Protein AF-A0A354HI61-F1 (afdb_monomer_lite)

Foldseek 3Di:
DDDDPDDPLPCLLVLLLVLLCVVQVLQAPADSVLLSLQLQLLAPNHPDQVLQKFFPVLVLCCLQLVQLLLVCLLPPPVSLVLLLVLLVVLVVCPPDDPVVNVVVLVVLPPDDDDDGPGIDGRHSSGDDPVVSVVSSVSNVNNNVLCVVVVVVVVVSSVVRDPVSSHSSNVSSSNVSSSSSSCRSRVNSVVVSVVSSVVSCVVVVRD

pLDDT: mean 86.1, std 10.8, range [47.31, 96.94]

Sequence (206 aa):
MEFDEAIPDAYAEDFIVALIGEYFGNIAAIDDKTLRENVVLGCENGFSEEDRSVRTELADYLFEEFSVIYLGLLVNDDFRSSFKKAVDLEIDLADKSKSYVRDVRQQLKDGPVMPSKGNVVIDLSRFDLAAAKDVSMRLRSSMDKIAPFSEEFNAIVQEVTDSDAAAVGFCISNFMYLIRAFDKNPTFENYVRSVVTAVGSNLGIA

Secondary structure (DSSP, 8-state):
----S---TT-HHHHHHHHHHHHHTTTS---HHHHHHHHHHTSTTSS-HHHHEEEHHHHHHHHHTHHHHHHHHHH-HHHHHHHHHHHHHHHHHHTS-HHHHHHHHHHT--SPPPP-S-EEE--TTS--HHHHHHHHHHHHHHHTTTGGGHHHHHHHHHH--HHHHHHHHHHHHTHHHHHHHHHH-HHHHHHHHHHHHHHHHHHT--

Structure (mmCIF, N/CA/C/O backbone):
data_AF-A0A354HI61-F1
#
_entry.id   AF-A0A354HI61-F1
#
loop_
_atom_site.group_PDB
_atom_site.id
_atom_site.type_symbol
_atom_site.label_atom_id
_atom_site.label_alt_id
_atom_site.label_comp_id
_atom_site.label_asym_id
_atom_site.label_entity_id
_atom_site.label_seq_id
_atom_site.pdbx_PDB_ins_code
_atom_site.Cartn_x
_atom_site.Cartn_y
_atom_site.Cartn_z
_atom_site.occupancy
_atom_site.B_iso_or_equiv
_atom_site.auth_seq_id
_atom_site.auth_comp_id
_atom_site.auth_asym_id
_atom_site.auth_atom_id
_atom_site.pdbx_PDB_model_num
ATOM 1 N N . MET A 1 1 ? 9.758 -10.938 15.516 1.00 50.91 1 MET A N 1
ATOM 2 C CA . MET A 1 1 ? 10.573 -11.839 14.673 1.00 50.91 1 MET A CA 1
ATOM 3 C C . MET A 1 1 ? 12.042 -11.850 15.123 1.00 50.91 1 MET A C 1
ATOM 5 O O . MET A 1 1 ? 12.676 -10.801 15.102 1.00 50.91 1 MET A O 1
ATOM 9 N N . GLU A 1 2 ? 12.577 -12.987 15.587 1.00 50.28 2 GLU A N 1
ATOM 10 C CA . GLU A 1 2 ? 14.037 -13.194 15.670 1.00 50.28 2 GLU A CA 1
ATOM 11 C C . GLU A 1 2 ? 14.512 -13.693 14.303 1.00 50.28 2 GLU A C 1
ATOM 13 O O . GLU A 1 2 ? 13.932 -14.626 13.753 1.00 50.28 2 GLU A O 1
ATOM 18 N N . PHE A 1 3 ? 15.515 -13.033 13.726 1.00 50.25 3 PHE A N 1
ATOM 19 C CA . PHE A 1 3 ? 16.054 -13.417 12.426 1.00 50.25 3 PHE A CA 1
ATOM 20 C C . PHE A 1 3 ? 17.171 -14.437 12.624 1.00 50.25 3 PHE A C 1
ATOM 22 O O . PHE A 1 3 ? 18.232 -14.075 13.136 1.00 50.25 3 PHE A O 1
ATOM 29 N N . ASP A 1 4 ? 16.939 -15.681 12.215 1.00 52.81 4 ASP A N 1
ATOM 30 C CA . ASP A 1 4 ? 17.983 -16.704 12.188 1.00 52.81 4 ASP A CA 1
ATOM 31 C C . ASP A 1 4 ? 19.009 -16.358 11.089 1.00 52.81 4 ASP A C 1
ATOM 33 O O . ASP A 1 4 ? 18.643 -15.895 10.006 1.00 52.81 4 ASP A O 1
ATOM 37 N N . GLU A 1 5 ? 20.305 -16.520 11.367 1.00 52.25 5 GLU A N 1
ATOM 38 C CA . GLU A 1 5 ? 21.414 -15.961 10.563 1.00 52.25 5 GLU A CA 1
ATOM 39 C C . GLU A 1 5 ? 21.582 -16.590 9.162 1.00 52.25 5 GLU A C 1
ATOM 41 O O . GLU A 1 5 ? 22.461 -16.188 8.400 1.00 52.25 5 GLU A O 1
ATOM 46 N N . ALA A 1 6 ? 20.726 -17.540 8.784 1.00 47.31 6 ALA A N 1
ATOM 47 C CA . ALA A 1 6 ? 20.756 -18.217 7.495 1.00 47.31 6 ALA A CA 1
ATOM 48 C C . ALA A 1 6 ? 19.409 -18.080 6.772 1.00 47.31 6 ALA A C 1
ATOM 50 O O . ALA A 1 6 ? 18.579 -18.986 6.817 1.00 47.31 6 ALA A O 1
ATOM 51 N N . ILE A 1 7 ? 19.203 -16.965 6.066 1.00 51.94 7 ILE A N 1
ATOM 52 C CA . ILE A 1 7 ? 18.125 -16.848 5.075 1.00 51.94 7 ILE A CA 1
ATOM 53 C C . ILE A 1 7 ? 18.760 -16.998 3.686 1.00 51.94 7 ILE A C 1
ATOM 55 O O . ILE A 1 7 ? 19.489 -16.102 3.264 1.00 51.94 7 ILE A O 1
ATOM 59 N N . PRO A 1 8 ? 18.549 -18.124 2.978 1.00 49.03 8 PRO A N 1
ATOM 60 C CA . PRO A 1 8 ? 18.920 -18.244 1.571 1.00 49.03 8 PRO A CA 1
ATOM 61 C C . PRO A 1 8 ? 18.182 -17.202 0.720 1.00 49.03 8 PRO A C 1
ATOM 63 O O . PRO A 1 8 ? 17.012 -16.929 0.980 1.00 49.03 8 PRO A O 1
ATOM 66 N N . ASP A 1 9 ? 18.817 -16.718 -0.350 1.00 50.88 9 ASP A N 1
ATOM 67 C CA . ASP A 1 9 ? 18.301 -15.735 -1.329 1.00 50.88 9 ASP A CA 1
ATOM 68 C C . ASP A 1 9 ? 16.905 -16.062 -1.934 1.00 50.88 9 ASP A C 1
ATOM 70 O O . ASP A 1 9 ? 16.333 -15.266 -2.672 1.00 50.88 9 ASP A O 1
ATOM 74 N N . ALA A 1 10 ? 16.327 -17.228 -1.625 1.00 50.31 10 ALA A N 1
ATOM 75 C CA . ALA A 1 10 ? 15.050 -17.733 -2.125 1.00 50.31 10 ALA A CA 1
ATOM 76 C C . ALA A 1 10 ? 13.805 -17.370 -1.277 1.00 50.31 10 ALA A C 1
ATOM 78 O O . ALA A 1 10 ? 12.704 -17.757 -1.654 1.00 50.31 10 ALA A O 1
ATOM 79 N N . TYR A 1 11 ? 13.941 -16.655 -0.151 1.00 64.75 11 TYR A N 1
ATOM 80 C CA . TYR A 1 11 ? 12.847 -16.469 0.829 1.00 64.75 11 TYR A CA 1
ATOM 81 C C . TYR A 1 11 ? 12.190 -15.077 0.857 1.00 64.75 11 TYR A C 1
ATOM 83 O O . TYR A 1 11 ? 11.446 -14.777 1.789 1.00 64.75 11 TYR A O 1
ATOM 91 N N . ALA A 1 12 ? 12.416 -14.224 -0.145 1.00 68.62 12 ALA A N 1
ATOM 92 C CA . ALA A 1 12 ? 11.829 -12.880 -0.172 1.00 68.62 12 ALA A CA 1
ATOM 93 C C . ALA A 1 12 ? 10.292 -12.900 -0.102 1.00 68.62 12 ALA A C 1
ATOM 95 O O . ALA A 1 12 ? 9.684 -12.158 0.664 1.00 68.62 12 ALA A O 1
ATOM 96 N N . GLU A 1 13 ? 9.666 -13.791 -0.872 1.00 78.31 13 GLU A N 1
ATOM 97 C CA . GLU A 1 13 ? 8.211 -13.936 -0.915 1.00 78.31 13 GLU A CA 1
ATOM 98 C C . GLU A 1 13 ? 7.647 -14.403 0.426 1.00 78.31 13 GLU A C 1
ATOM 100 O O . GLU A 1 13 ? 6.760 -13.754 0.978 1.00 78.31 13 GLU A O 1
ATOM 105 N N . ASP A 1 14 ? 8.196 -15.480 0.989 1.00 81.00 14 ASP A N 1
ATOM 106 C CA . ASP A 1 14 ? 7.736 -16.014 2.272 1.00 81.00 14 ASP A CA 1
ATOM 107 C C . ASP A 1 14 ? 7.984 -15.036 3.425 1.00 81.00 14 ASP A C 1
ATOM 109 O O . ASP A 1 14 ? 7.150 -14.933 4.324 1.00 81.00 14 ASP A O 1
ATOM 113 N N . PHE A 1 15 ? 9.082 -14.273 3.387 1.00 81.12 15 PHE A N 1
ATOM 114 C CA . PHE A 1 15 ? 9.327 -13.215 4.361 1.00 81.12 15 PHE A CA 1
ATOM 115 C C . PHE A 1 15 ? 8.270 -12.114 4.276 1.00 81.12 15 PHE A C 1
ATOM 117 O O . PHE A 1 15 ? 7.701 -11.750 5.301 1.00 81.12 15 PHE A O 1
ATOM 124 N N . ILE A 1 16 ? 7.991 -11.585 3.080 1.00 82.44 16 ILE A N 1
ATOM 125 C CA . ILE A 1 16 ? 7.011 -10.503 2.915 1.00 82.44 16 ILE A CA 1
ATOM 126 C C . ILE A 1 16 ? 5.609 -10.980 3.306 1.00 82.44 16 ILE A C 1
ATOM 128 O O . ILE A 1 16 ? 4.897 -10.255 4.002 1.00 82.44 16 ILE A O 1
ATOM 132 N N . VAL A 1 17 ? 5.236 -12.209 2.938 1.00 84.12 17 VAL A N 1
ATOM 133 C CA . VAL A 1 17 ? 3.967 -12.825 3.358 1.00 84.12 17 VAL A CA 1
ATOM 134 C C . VAL A 1 17 ? 3.900 -12.955 4.880 1.00 84.12 17 VAL A C 1
ATOM 136 O O . VAL A 1 17 ? 2.904 -12.551 5.478 1.00 84.12 17 VAL A O 1
ATOM 139 N N . ALA A 1 18 ? 4.959 -13.454 5.526 1.00 84.25 18 ALA A N 1
ATOM 140 C CA . ALA A 1 18 ? 5.007 -13.586 6.982 1.00 84.25 18 ALA A CA 1
ATOM 141 C C . ALA A 1 18 ? 4.960 -12.226 7.694 1.00 84.25 18 ALA A C 1
ATOM 143 O O . ALA A 1 18 ? 4.231 -12.072 8.671 1.00 84.25 18 ALA A O 1
ATOM 144 N N . LEU A 1 19 ? 5.693 -11.232 7.186 1.00 85.06 19 LEU A N 1
ATOM 145 C CA . LEU A 1 19 ? 5.725 -9.872 7.718 1.00 85.06 19 LEU A CA 1
ATOM 146 C C . LEU A 1 19 ? 4.335 -9.227 7.654 1.00 85.06 19 LEU A C 1
ATOM 148 O O . LEU A 1 19 ? 3.845 -8.696 8.647 1.00 85.06 19 LEU A O 1
ATOM 152 N N . ILE A 1 20 ? 3.674 -9.307 6.498 1.00 85.75 20 ILE A N 1
ATOM 153 C CA . ILE A 1 20 ? 2.316 -8.785 6.318 1.00 85.75 20 ILE A CA 1
ATOM 154 C C . ILE A 1 20 ? 1.328 -9.550 7.209 1.00 85.75 20 ILE A C 1
ATOM 156 O O . ILE A 1 20 ? 0.504 -8.930 7.880 1.00 85.75 20 ILE A O 1
ATOM 160 N N . GLY A 1 21 ? 1.453 -10.875 7.303 1.00 84.75 21 GLY A N 1
ATOM 161 C CA . GLY A 1 21 ? 0.662 -11.688 8.226 1.00 84.75 21 GLY A CA 1
ATOM 162 C C . GLY A 1 21 ? 0.829 -11.276 9.695 1.00 84.75 21 GLY A C 1
ATOM 163 O O . GLY A 1 21 ? -0.164 -11.189 10.412 1.00 84.75 21 GLY A O 1
ATOM 164 N N . GLU A 1 22 ? 2.049 -10.956 10.139 1.00 85.50 22 GLU A N 1
ATOM 165 C CA . GLU A 1 22 ? 2.335 -10.524 11.517 1.00 85.50 22 GLU A CA 1
ATOM 166 C C . GLU A 1 22 ? 1.647 -9.194 11.858 1.00 85.50 22 GLU A C 1
ATOM 168 O O . GLU A 1 22 ? 1.034 -9.074 12.920 1.00 85.50 22 GLU A O 1
ATOM 173 N N . TYR A 1 23 ? 1.703 -8.207 10.959 1.00 83.00 23 TYR A N 1
ATOM 174 C CA . TYR A 1 23 ? 1.136 -6.880 11.226 1.00 83.00 23 TYR A CA 1
ATOM 175 C C . TYR A 1 23 ? -0.377 -6.792 11.001 1.00 83.00 23 TYR A C 1
ATOM 177 O O . TYR A 1 23 ? -1.042 -5.974 11.640 1.00 83.00 23 TYR A O 1
ATOM 185 N N . PHE A 1 24 ? -0.933 -7.620 10.115 1.00 83.81 24 PHE A N 1
ATOM 186 C CA . PHE A 1 24 ? -2.306 -7.449 9.637 1.00 83.81 24 PHE A CA 1
ATOM 187 C C . PHE A 1 24 ? -3.201 -8.677 9.801 1.00 83.81 24 PHE A C 1
ATOM 189 O O . PHE A 1 24 ? -4.420 -8.523 9.826 1.00 83.81 24 PHE A O 1
ATOM 196 N N . GLY A 1 25 ? -2.643 -9.882 9.934 1.00 79.06 25 GLY A N 1
ATOM 197 C CA . GLY A 1 25 ? -3.395 -11.141 9.828 1.00 79.06 25 GLY A CA 1
ATOM 198 C C . GLY A 1 25 ? -4.476 -11.350 10.889 1.00 79.06 25 GLY A C 1
ATOM 199 O O . GLY A 1 25 ? -5.409 -12.113 10.670 1.00 79.06 25 GLY A O 1
ATOM 200 N N . ASN A 1 26 ? -4.399 -10.641 12.017 1.00 79.50 26 ASN A N 1
ATOM 201 C CA . ASN A 1 26 ? -5.416 -10.712 13.071 1.00 79.50 26 ASN A CA 1
ATOM 202 C C . ASN A 1 26 ? -6.648 -9.828 12.805 1.00 79.50 26 ASN A C 1
ATOM 204 O O . ASN A 1 26 ? -7.599 -9.877 13.580 1.00 79.50 26 ASN A O 1
ATOM 208 N N . ILE A 1 27 ? -6.611 -8.981 11.773 1.00 84.50 27 ILE A N 1
ATOM 209 C CA . ILE A 1 27 ? -7.591 -7.902 11.560 1.00 84.50 27 ILE A CA 1
ATOM 210 C C . ILE A 1 27 ? -8.042 -7.850 10.094 1.00 84.50 27 ILE A C 1
ATOM 212 O O . ILE A 1 27 ? -9.216 -7.641 9.805 1.00 84.50 27 ILE A O 1
ATOM 216 N N . ALA A 1 28 ? -7.116 -8.038 9.155 1.00 86.94 28 ALA A N 1
ATOM 217 C CA . ALA A 1 28 ? -7.377 -8.018 7.727 1.00 86.94 28 ALA A CA 1
ATOM 218 C C . ALA A 1 28 ? -7.584 -9.441 7.194 1.00 86.94 28 ALA A C 1
ATOM 220 O O . ALA A 1 28 ? -6.782 -10.337 7.459 1.00 86.94 28 ALA A O 1
ATOM 221 N N . ALA A 1 29 ? -8.616 -9.635 6.373 1.00 89.19 29 ALA A N 1
ATOM 222 C CA . ALA A 1 29 ? -8.816 -10.885 5.647 1.00 89.19 29 ALA A CA 1
ATOM 223 C C . ALA A 1 29 ? -7.884 -10.921 4.423 1.00 89.19 29 ALA A C 1
ATOM 225 O O . ALA A 1 29 ? -8.271 -10.544 3.315 1.00 89.19 29 ALA A O 1
ATOM 226 N N . ILE A 1 30 ? -6.627 -11.301 4.652 1.00 88.25 30 ILE A N 1
ATOM 227 C CA . ILE A 1 30 ? -5.590 -11.388 3.617 1.00 88.25 30 ILE A CA 1
ATOM 228 C C . ILE A 1 30 ? -5.833 -12.619 2.742 1.00 88.25 30 ILE A C 1
ATOM 230 O O . ILE A 1 30 ? -6.044 -13.721 3.246 1.00 88.25 30 ILE A O 1
ATOM 234 N N . ASP A 1 31 ? -5.776 -12.428 1.424 1.00 88.00 31 ASP A N 1
ATOM 235 C CA . ASP A 1 31 ? -5.730 -13.533 0.471 1.00 88.00 31 ASP A CA 1
ATOM 236 C C . ASP A 1 31 ? -4.271 -13.830 0.123 1.00 88.00 31 ASP A C 1
ATOM 238 O O . ASP A 1 31 ? -3.661 -13.127 -0.687 1.00 88.00 31 ASP A O 1
ATOM 242 N N . ASP A 1 32 ? -3.721 -14.887 0.724 1.00 86.19 32 ASP A N 1
ATOM 243 C CA . ASP A 1 32 ? -2.337 -15.326 0.520 1.00 86.19 32 ASP A CA 1
ATOM 244 C C . ASP A 1 32 ? -1.984 -15.481 -0.960 1.00 86.19 32 ASP A C 1
ATOM 246 O O . ASP A 1 32 ? -0.855 -15.198 -1.363 1.00 86.19 32 ASP A O 1
ATOM 250 N N . LYS A 1 33 ? -2.943 -15.912 -1.791 1.00 90.19 33 LYS A N 1
ATOM 251 C CA . LYS A 1 33 ? -2.706 -16.067 -3.225 1.00 90.19 33 LYS A CA 1
ATOM 252 C C . LYS A 1 33 ? -2.492 -14.707 -3.890 1.00 90.19 33 LYS A C 1
ATOM 254 O O . LYS A 1 33 ? -1.467 -14.512 -4.540 1.00 90.19 33 LYS A O 1
ATOM 259 N N . THR A 1 34 ? -3.426 -13.773 -3.705 1.00 91.19 34 THR A N 1
ATOM 260 C CA . THR A 1 34 ? -3.312 -12.405 -4.241 1.00 91.19 34 THR A CA 1
ATOM 261 C C . THR A 1 34 ? -2.068 -11.697 -3.707 1.00 91.19 34 THR A C 1
ATOM 263 O O . THR A 1 34 ? -1.388 -10.988 -4.455 1.00 91.19 34 THR A O 1
ATOM 266 N N . LEU A 1 35 ? -1.738 -11.913 -2.430 1.00 89.94 35 LEU A N 1
ATOM 267 C CA . LEU A 1 35 ? -0.558 -11.328 -1.814 1.00 89.94 35 LEU A CA 1
ATOM 268 C C . LEU A 1 35 ? 0.729 -11.829 -2.476 1.00 89.94 35 LEU A C 1
ATOM 270 O O . LEU A 1 35 ? 1.565 -11.017 -2.867 1.00 89.94 35 LEU A O 1
ATOM 274 N N . ARG A 1 36 ? 0.871 -13.146 -2.663 1.00 90.69 36 ARG A N 1
ATOM 275 C CA . ARG A 1 36 ? 2.026 -13.743 -3.355 1.00 90.69 36 ARG A CA 1
ATOM 276 C C . ARG A 1 36 ? 2.140 -13.258 -4.796 1.00 90.69 36 ARG A C 1
ATOM 278 O O . ARG A 1 36 ? 3.222 -12.864 -5.225 1.00 90.69 36 ARG A O 1
ATOM 285 N N . GLU A 1 37 ? 1.021 -13.193 -5.519 1.00 91.44 37 GLU A N 1
ATOM 286 C CA . GLU A 1 37 ? 0.982 -12.613 -6.867 1.00 91.44 37 GLU A CA 1
ATOM 287 C C . GLU A 1 37 ? 1.465 -11.150 -6.867 1.00 91.44 37 GLU A C 1
ATOM 289 O O . GLU A 1 37 ? 2.213 -10.759 -7.761 1.00 91.44 37 GLU A O 1
ATOM 294 N N . ASN A 1 38 ? 1.136 -10.360 -5.838 1.00 92.62 38 ASN A N 1
ATOM 295 C CA . ASN A 1 38 ? 1.630 -8.988 -5.692 1.00 92.62 38 ASN A CA 1
ATOM 296 C C . ASN A 1 38 ? 3.111 -8.895 -5.310 1.00 92.62 38 ASN A C 1
ATOM 298 O O . ASN A 1 38 ? 3.782 -7.986 -5.792 1.00 92.62 38 ASN A O 1
ATOM 302 N N . VAL A 1 39 ? 3.652 -9.816 -4.505 1.00 90.62 39 VAL A N 1
ATOM 303 C CA . VAL A 1 39 ? 5.106 -9.867 -4.253 1.00 90.62 39 VAL A CA 1
ATOM 304 C C . VAL A 1 39 ? 5.853 -10.026 -5.576 1.00 90.62 39 VAL A C 1
ATOM 306 O O . VAL A 1 39 ? 6.800 -9.283 -5.831 1.00 90.62 39 VAL A O 1
ATOM 309 N N . VAL A 1 40 ? 5.387 -10.918 -6.457 1.00 91.06 40 VAL A N 1
ATOM 310 C CA . VAL A 1 40 ? 6.004 -11.126 -7.777 1.00 91.06 40 VAL A CA 1
ATOM 311 C C . VAL A 1 40 ? 6.027 -9.835 -8.601 1.00 91.06 40 VAL A C 1
ATOM 313 O O . VAL A 1 40 ? 7.003 -9.593 -9.307 1.00 91.06 40 VAL A O 1
ATOM 316 N N . LEU A 1 41 ? 5.026 -8.955 -8.471 1.00 92.81 41 LEU A N 1
ATOM 317 C CA . LEU A 1 41 ? 5.024 -7.649 -9.149 1.00 92.81 41 LEU A CA 1
ATOM 318 C C . LEU A 1 41 ? 6.190 -6.745 -8.710 1.00 92.81 41 LEU A C 1
ATOM 320 O O . LEU A 1 41 ? 6.623 -5.904 -9.494 1.00 92.81 41 LEU A O 1
ATOM 324 N N . GLY A 1 42 ? 6.719 -6.920 -7.497 1.00 90.19 42 GLY A N 1
ATOM 325 C CA . GLY A 1 42 ? 7.896 -6.209 -6.985 1.00 90.19 42 GLY A CA 1
ATOM 326 C C . GLY A 1 42 ? 9.245 -6.817 -7.387 1.00 90.19 42 GLY A C 1
ATOM 327 O O . GLY A 1 42 ? 10.284 -6.234 -7.077 1.00 90.19 42 GLY A O 1
ATOM 328 N N . CYS A 1 43 ? 9.261 -7.961 -8.071 1.00 90.00 43 CYS A N 1
ATOM 329 C CA . CYS A 1 43 ? 10.480 -8.629 -8.534 1.00 90.00 43 CYS A CA 1
ATOM 330 C C . CYS A 1 43 ? 10.910 -8.151 -9.934 1.00 90.00 43 CYS A C 1
ATOM 332 O O . CYS A 1 43 ? 10.138 -7.530 -10.666 1.00 90.00 43 CYS A O 1
ATOM 334 N N . GLU A 1 44 ? 12.138 -8.485 -10.348 1.00 86.00 44 GLU A N 1
ATOM 335 C CA . GLU A 1 44 ? 12.681 -8.172 -11.684 1.00 86.00 44 GLU A CA 1
ATOM 336 C C . GLU A 1 44 ? 11.799 -8.664 -12.852 1.00 86.00 44 GLU A C 1
ATOM 338 O O . GLU A 1 44 ? 11.794 -8.050 -13.919 1.00 86.00 44 GLU A O 1
ATOM 343 N N . ASN A 1 45 ? 11.040 -9.746 -12.657 1.00 85.56 45 ASN A N 1
ATOM 344 C CA . ASN A 1 45 ? 10.123 -10.334 -13.641 1.00 85.56 45 ASN A CA 1
ATOM 345 C C . ASN A 1 45 ? 8.658 -9.872 -13.502 1.00 85.56 45 ASN A C 1
ATOM 347 O O . ASN A 1 45 ? 7.806 -10.359 -14.247 1.00 85.56 45 ASN A O 1
ATOM 351 N N . GLY A 1 46 ? 8.367 -8.981 -12.553 1.00 90.31 46 GLY A N 1
ATOM 352 C CA . GLY A 1 46 ? 7.045 -8.422 -12.303 1.00 90.31 46 GLY A CA 1
ATOM 353 C C . GLY A 1 46 ? 6.790 -7.144 -13.095 1.00 90.31 46 GLY A C 1
ATOM 354 O O . GLY A 1 46 ? 6.835 -7.118 -14.326 1.00 90.31 46 GLY A O 1
ATOM 355 N N . PHE A 1 47 ? 6.508 -6.059 -12.378 1.00 92.69 47 PHE A N 1
ATOM 356 C CA . PHE A 1 47 ? 6.391 -4.737 -12.975 1.00 92.69 47 PHE A CA 1
ATOM 357 C C . PHE A 1 47 ? 7.708 -4.251 -13.584 1.00 92.69 47 PHE A C 1
ATOM 359 O O . PHE A 1 47 ? 8.813 -4.622 -13.175 1.00 92.69 47 PHE A O 1
ATOM 366 N N . SER A 1 48 ? 7.569 -3.342 -14.552 1.00 91.38 48 SER A N 1
ATOM 367 C CA . SER A 1 48 ? 8.705 -2.632 -15.129 1.00 91.38 48 SER A CA 1
ATOM 368 C C . SER A 1 48 ? 9.484 -1.878 -14.044 1.00 91.38 48 SER A C 1
ATOM 370 O O . SER A 1 48 ? 8.919 -1.478 -13.028 1.00 91.38 48 SER A O 1
ATOM 372 N N . GLU A 1 49 ? 10.780 -1.638 -14.253 1.00 91.56 49 GLU A N 1
ATOM 373 C CA . GLU A 1 49 ? 11.582 -0.851 -13.305 1.00 91.56 49 GLU A CA 1
ATOM 374 C C . GLU A 1 49 ? 10.987 0.549 -13.067 1.00 91.56 49 GLU A C 1
ATOM 376 O O . GLU A 1 49 ? 11.016 1.042 -11.945 1.00 91.56 49 GLU A O 1
ATOM 381 N N . GLU A 1 50 ? 10.371 1.161 -14.086 1.00 89.06 50 GLU A N 1
ATOM 382 C CA . GLU A 1 50 ? 9.669 2.450 -13.973 1.00 89.06 50 GLU A CA 1
ATOM 383 C C . GLU A 1 50 ? 8.466 2.384 -13.013 1.00 89.06 50 GLU A C 1
ATOM 385 O O . GLU A 1 50 ? 8.219 3.324 -12.253 1.00 89.06 50 GLU A O 1
ATOM 390 N N . ASP A 1 51 ? 7.737 1.268 -13.029 1.00 89.81 51 ASP A N 1
ATOM 391 C CA . ASP A 1 51 ? 6.567 1.030 -12.177 1.00 89.81 51 ASP A CA 1
ATOM 392 C C . ASP A 1 51 ? 6.941 0.519 -10.777 1.00 89.81 51 ASP A C 1
ATOM 394 O O . ASP A 1 51 ? 6.151 0.661 -9.846 1.00 89.81 51 ASP A O 1
ATOM 398 N N . ARG A 1 52 ? 8.149 -0.037 -10.616 1.00 92.25 52 ARG A N 1
ATOM 399 C CA . ARG A 1 52 ? 8.752 -0.385 -9.315 1.00 92.25 52 ARG A CA 1
ATOM 400 C C . ARG A 1 52 ? 9.558 0.762 -8.701 1.00 92.25 52 ARG A C 1
ATOM 402 O O . ARG A 1 52 ? 9.962 0.672 -7.544 1.00 92.25 52 ARG A O 1
ATOM 409 N N . SER A 1 53 ? 9.806 1.825 -9.464 1.00 92.88 53 SER A N 1
ATOM 410 C CA . SER A 1 53 ? 10.496 3.027 -9.003 1.00 92.88 53 SER A CA 1
ATOM 411 C C . SER A 1 53 ? 9.528 3.957 -8.289 1.00 92.88 53 SER A C 1
ATOM 413 O O . SER A 1 53 ? 8.542 4.410 -8.875 1.00 92.88 53 SER A O 1
ATOM 415 N N . VAL A 1 54 ? 9.856 4.296 -7.047 1.00 92.62 54 VAL A N 1
ATOM 416 C CA . VAL A 1 54 ? 9.087 5.222 -6.213 1.00 92.62 54 VAL A CA 1
ATOM 417 C C . VAL A 1 54 ? 9.984 6.325 -5.685 1.00 92.62 54 VAL A C 1
ATOM 419 O O . VAL A 1 54 ? 11.175 6.113 -5.450 1.00 92.62 54 VAL A O 1
ATOM 422 N N . ARG A 1 55 ? 9.421 7.513 -5.469 1.00 92.88 55 ARG A N 1
ATOM 423 C CA . ARG A 1 55 ? 10.157 8.618 -4.838 1.00 92.88 55 ARG A CA 1
ATOM 424 C C . ARG A 1 55 ? 10.619 8.206 -3.440 1.00 92.88 55 ARG A C 1
ATOM 426 O O . ARG A 1 55 ? 9.825 7.657 -2.675 1.00 92.88 55 ARG A O 1
ATOM 433 N N . THR A 1 56 ? 11.869 8.506 -3.088 1.00 91.81 56 THR A N 1
ATOM 434 C CA . THR A 1 56 ? 12.423 8.188 -1.758 1.00 91.81 56 THR A CA 1
ATOM 435 C C . THR A 1 56 ? 11.544 8.745 -0.636 1.00 91.81 56 THR A C 1
ATOM 437 O O . THR A 1 56 ? 11.215 8.032 0.302 1.00 91.81 56 THR A O 1
ATOM 440 N N . GLU A 1 57 ? 11.061 9.979 -0.783 1.00 92.12 57 GLU A N 1
ATOM 441 C CA . GLU A 1 57 ? 10.186 10.646 0.186 1.00 92.12 57 GLU A CA 1
ATOM 442 C C . GLU A 1 57 ? 8.830 9.958 0.350 1.00 92.12 57 GLU A C 1
ATOM 444 O O . GLU A 1 57 ? 8.225 10.023 1.420 1.00 92.12 57 GLU A O 1
ATOM 449 N N . LEU A 1 58 ? 8.325 9.325 -0.713 1.00 92.19 58 LEU A N 1
ATOM 450 C CA . LEU A 1 58 ? 7.099 8.547 -0.623 1.00 92.19 58 LEU A CA 1
ATOM 451 C C . LEU A 1 58 ? 7.357 7.247 0.139 1.00 92.19 58 LEU A C 1
ATOM 453 O O . LEU A 1 58 ? 6.581 6.921 1.030 1.00 92.19 58 LEU A O 1
ATOM 457 N N . ALA A 1 59 ? 8.441 6.533 -0.178 1.00 92.12 59 ALA A N 1
ATOM 458 C CA . ALA A 1 59 ? 8.817 5.333 0.564 1.00 92.12 59 ALA A CA 1
ATOM 459 C C . ALA A 1 59 ? 9.001 5.650 2.057 1.00 92.12 59 ALA A C 1
ATOM 461 O O . ALA A 1 59 ? 8.453 4.948 2.905 1.00 92.12 59 ALA A O 1
ATOM 462 N N . ASP A 1 60 ? 9.688 6.752 2.369 1.00 92.38 60 ASP A N 1
ATOM 463 C CA . ASP A 1 60 ? 9.894 7.194 3.745 1.00 92.38 60 ASP A CA 1
ATOM 464 C C . ASP A 1 60 ? 8.588 7.507 4.459 1.00 92.38 60 ASP A C 1
ATOM 466 O O . ASP A 1 60 ? 8.333 6.961 5.531 1.00 92.38 60 ASP A O 1
ATOM 470 N N . TYR A 1 61 ? 7.719 8.281 3.815 1.00 92.88 61 TYR A N 1
ATOM 471 C CA . TYR A 1 61 ? 6.396 8.589 4.341 1.00 92.88 61 TYR A CA 1
ATOM 472 C C . TYR A 1 61 ? 5.548 7.337 4.603 1.00 92.88 61 TYR A C 1
ATOM 474 O O . TYR A 1 61 ? 4.925 7.235 5.656 1.00 92.88 61 TYR A O 1
ATOM 482 N N . LEU A 1 62 ? 5.518 6.379 3.668 1.00 93.56 62 LEU A N 1
ATOM 483 C CA . LEU A 1 62 ? 4.723 5.158 3.821 1.00 93.56 62 LEU A CA 1
ATOM 484 C C . LEU A 1 62 ? 5.211 4.305 4.992 1.00 93.56 62 LEU A C 1
ATOM 486 O O . LEU A 1 62 ? 4.384 3.736 5.699 1.00 93.56 62 LEU A O 1
ATOM 490 N N . PHE A 1 63 ? 6.525 4.240 5.223 1.00 92.50 63 PHE A N 1
ATOM 491 C CA . PHE A 1 63 ? 7.068 3.567 6.400 1.00 92.50 63 PHE A CA 1
ATOM 492 C C . PHE A 1 63 ? 6.787 4.338 7.687 1.00 92.50 63 PHE A C 1
ATOM 494 O O . PHE A 1 63 ? 6.370 3.733 8.666 1.00 92.50 63 PHE A O 1
ATOM 501 N N . GLU A 1 64 ? 7.006 5.653 7.705 1.00 92.69 64 GLU A N 1
ATOM 502 C CA . GLU A 1 64 ? 6.827 6.484 8.900 1.00 92.69 64 GLU A CA 1
ATOM 503 C C . GLU A 1 64 ? 5.366 6.524 9.360 1.00 92.69 64 GLU A C 1
ATOM 505 O O . GLU A 1 64 ? 5.091 6.407 10.558 1.00 92.69 64 GLU A O 1
ATOM 510 N N . GLU A 1 65 ? 4.425 6.651 8.427 1.00 92.88 65 GLU A N 1
ATOM 511 C CA . GLU A 1 65 ? 2.993 6.817 8.703 1.00 92.88 65 GLU A CA 1
ATOM 512 C C . GLU A 1 65 ? 2.180 5.530 8.571 1.00 92.88 65 GLU A C 1
ATOM 514 O O . GLU A 1 65 ? 0.952 5.563 8.660 1.00 92.88 65 GLU A O 1
ATOM 519 N N . PHE A 1 66 ? 2.847 4.389 8.395 1.00 91.69 66 PHE A N 1
ATOM 520 C CA . PHE A 1 66 ? 2.219 3.079 8.251 1.00 91.69 66 PHE A CA 1
ATOM 521 C C . PHE A 1 66 ? 1.115 2.819 9.289 1.00 91.69 66 PHE A C 1
ATOM 523 O O . PHE A 1 66 ? -0.006 2.466 8.923 1.00 91.69 66 PHE A O 1
ATOM 530 N N . SER A 1 67 ? 1.401 3.033 10.576 1.00 89.56 67 SER A N 1
ATOM 531 C CA . SER A 1 67 ? 0.458 2.764 11.670 1.00 89.56 67 SER A CA 1
ATOM 532 C C . SER A 1 67 ? -0.771 3.674 11.645 1.00 89.56 67 SER A C 1
ATOM 534 O O . SER A 1 67 ? -1.887 3.218 11.891 1.00 89.56 67 SER A O 1
ATOM 536 N N . VAL A 1 68 ? -0.593 4.949 11.292 1.00 90.44 68 VAL A N 1
ATOM 537 C CA . VAL A 1 68 ? -1.677 5.938 11.210 1.00 90.44 68 VAL A CA 1
ATOM 538 C C . VAL A 1 68 ? -2.534 5.701 9.968 1.00 90.44 68 VAL A C 1
ATOM 540 O O . VAL A 1 68 ? -3.762 5.771 10.045 1.00 90.44 68 VAL A O 1
ATOM 543 N N . ILE A 1 69 ? -1.910 5.361 8.834 1.00 92.56 69 ILE A N 1
ATOM 544 C CA . ILE A 1 69 ? -2.615 4.926 7.621 1.00 92.56 69 ILE A CA 1
ATOM 545 C C . ILE A 1 69 ? -3.451 3.687 7.934 1.00 92.56 69 ILE A C 1
ATOM 547 O O . ILE A 1 69 ? -4.632 3.635 7.592 1.00 92.56 69 ILE A O 1
ATOM 551 N N . TYR A 1 70 ? -2.858 2.708 8.614 1.00 89.12 70 TYR A N 1
ATOM 552 C CA . TYR A 1 70 ? -3.557 1.487 8.969 1.00 89.12 70 TYR A CA 1
ATOM 553 C C . TYR A 1 70 ? -4.743 1.751 9.898 1.00 89.12 70 TYR A C 1
ATOM 555 O O . TYR A 1 70 ? -5.848 1.291 9.624 1.00 89.12 70 TYR A O 1
ATOM 563 N N . LEU A 1 71 ? -4.562 2.575 10.931 1.00 88.12 71 LEU A N 1
ATOM 564 C CA . LEU A 1 71 ? -5.658 3.006 11.796 1.00 88.12 71 LEU A CA 1
ATOM 565 C C . LEU A 1 71 ? -6.778 3.682 10.997 1.00 88.12 71 LEU A C 1
ATOM 567 O O . LEU A 1 71 ? -7.946 3.341 11.171 1.00 88.12 71 LEU A O 1
ATOM 571 N N . GLY A 1 72 ? -6.431 4.592 10.082 1.00 89.38 72 GLY A N 1
ATOM 572 C CA . GLY A 1 72 ? -7.393 5.245 9.195 1.00 89.38 72 GLY A CA 1
ATOM 573 C C . GLY A 1 72 ? -8.193 4.244 8.360 1.00 89.38 72 GLY A C 1
ATOM 574 O O . GLY A 1 72 ? -9.404 4.404 8.207 1.00 89.38 72 GLY A O 1
ATOM 575 N N . LEU A 1 73 ? -7.543 3.185 7.865 1.00 91.31 73 LEU A N 1
ATOM 576 C CA . LEU A 1 73 ? -8.219 2.090 7.171 1.00 91.31 73 LEU A CA 1
ATOM 577 C C . LEU A 1 73 ? -9.183 1.333 8.089 1.00 91.31 73 LEU A C 1
ATOM 579 O O . LEU A 1 73 ? -10.191 0.844 7.606 1.00 91.31 73 LEU A O 1
ATOM 583 N N . LEU A 1 74 ? -8.953 1.247 9.396 1.00 89.00 74 LEU A N 1
ATOM 584 C CA . LEU A 1 74 ? -9.882 0.562 10.302 1.00 89.00 74 LEU A CA 1
ATOM 585 C C . LEU A 1 74 ? -11.094 1.422 10.681 1.00 89.00 74 LEU A C 1
ATOM 587 O O . LEU A 1 74 ? -12.195 0.893 10.798 1.00 89.00 74 LEU A O 1
ATOM 591 N N . VAL A 1 75 ? -10.933 2.743 10.806 1.00 87.75 75 VAL A N 1
ATOM 592 C CA . VAL A 1 75 ? -11.986 3.608 11.379 1.00 87.75 75 VAL A CA 1
ATOM 593 C C . VAL A 1 75 ? -12.766 4.457 10.376 1.00 87.75 75 VAL A C 1
ATOM 595 O O . VAL A 1 75 ? -13.753 5.080 10.761 1.00 87.75 75 VAL A O 1
ATOM 598 N N . ASN A 1 76 ? -12.324 4.555 9.118 1.00 90.38 76 ASN A N 1
ATOM 599 C CA . ASN A 1 76 ? -12.904 5.499 8.161 1.00 90.38 76 ASN A CA 1
ATOM 600 C C . ASN A 1 76 ? -13.280 4.837 6.825 1.00 90.38 76 ASN A C 1
ATOM 602 O O . ASN A 1 76 ? -12.424 4.501 6.003 1.00 90.38 76 ASN A O 1
ATOM 606 N N . ASP A 1 77 ? -14.587 4.719 6.587 1.00 92.38 77 ASP A N 1
ATOM 607 C CA . ASP A 1 77 ? -15.174 4.110 5.388 1.00 92.38 77 ASP A CA 1
ATOM 608 C C . ASP A 1 77 ? -14.798 4.848 4.097 1.00 92.38 77 ASP A C 1
ATOM 610 O O . ASP A 1 77 ? -14.465 4.215 3.093 1.00 92.38 77 ASP A O 1
ATOM 614 N N . ASP A 1 78 ? -14.814 6.184 4.108 1.00 93.38 78 ASP A N 1
ATOM 615 C CA . ASP A 1 78 ? -14.446 6.999 2.943 1.00 93.38 78 ASP A CA 1
ATOM 616 C C . ASP A 1 78 ? -12.960 6.834 2.606 1.00 93.38 78 ASP A C 1
ATOM 618 O O . ASP A 1 78 ? -12.576 6.768 1.430 1.00 93.38 78 ASP A O 1
ATOM 622 N N . PHE A 1 79 ? -12.125 6.703 3.637 1.00 94.38 79 PHE A N 1
ATOM 623 C CA . PHE A 1 79 ? -10.701 6.440 3.496 1.00 94.38 79 PHE A CA 1
ATOM 624 C C . PHE A 1 79 ? -10.452 5.043 2.919 1.00 94.38 79 PHE A C 1
ATOM 626 O O . PHE A 1 79 ? -9.778 4.927 1.892 1.00 94.38 79 PHE A O 1
ATOM 633 N N . ARG A 1 80 ? -11.086 3.997 3.476 1.00 94.56 80 ARG A N 1
ATOM 634 C CA . ARG A 1 80 ? -11.065 2.634 2.904 1.00 94.56 80 ARG A CA 1
ATOM 635 C C . ARG A 1 80 ? -11.532 2.616 1.451 1.00 94.56 80 ARG A C 1
ATOM 637 O O . ARG A 1 80 ? -10.873 2.035 0.590 1.00 94.56 80 ARG A O 1
ATOM 644 N N . SER A 1 81 ? -12.653 3.273 1.162 1.00 95.62 81 SER A N 1
ATOM 645 C CA . SER A 1 81 ? -13.237 3.363 -0.181 1.00 95.62 81 SER A CA 1
ATOM 646 C C . SER A 1 81 ? -12.282 4.028 -1.171 1.00 95.62 81 SER A C 1
ATOM 648 O O . SER A 1 81 ? -12.153 3.581 -2.312 1.00 95.62 81 SER A O 1
ATOM 650 N N . SER A 1 82 ? -11.563 5.063 -0.734 1.00 96.06 82 SER A N 1
ATOM 651 C CA . SER A 1 82 ? -10.564 5.751 -1.556 1.00 96.06 82 SER A CA 1
ATOM 652 C C . SER A 1 82 ? -9.352 4.868 -1.858 1.00 96.06 82 SER A C 1
ATOM 654 O O . SER A 1 82 ? -8.931 4.819 -3.013 1.00 96.06 82 SER A O 1
ATOM 656 N N . PHE A 1 83 ? -8.842 4.113 -0.876 1.00 96.94 83 PHE A N 1
ATOM 657 C CA . PHE A 1 83 ? -7.780 3.120 -1.104 1.00 96.94 83 PHE A CA 1
ATOM 658 C C . PHE A 1 83 ? -8.224 2.042 -2.087 1.00 96.94 83 PHE A C 1
ATOM 660 O O . PHE A 1 83 ? -7.521 1.770 -3.060 1.00 96.94 83 PHE A O 1
ATOM 667 N N . LYS A 1 84 ? -9.422 1.482 -1.888 1.00 96.88 84 LYS A N 1
ATOM 668 C CA . LYS A 1 84 ? -9.972 0.466 -2.786 1.00 96.88 84 LYS A CA 1
ATOM 669 C C . LYS A 1 84 ? -10.071 0.981 -4.223 1.00 96.88 84 LYS A C 1
ATOM 671 O O . LYS A 1 84 ? -9.601 0.313 -5.135 1.00 96.88 84 LYS A O 1
ATOM 676 N N . LYS A 1 85 ? -10.626 2.181 -4.429 1.00 96.38 85 LYS A N 1
ATOM 677 C CA . LYS A 1 85 ? -10.730 2.804 -5.763 1.00 96.38 85 LYS A CA 1
ATOM 678 C C . LYS A 1 85 ? -9.365 3.054 -6.397 1.00 96.38 85 LYS A C 1
ATOM 680 O O . LYS A 1 85 ? -9.224 2.883 -7.604 1.00 96.38 85 LYS A O 1
ATOM 685 N N . ALA A 1 86 ? -8.385 3.475 -5.600 1.00 96.31 86 ALA A N 1
ATOM 686 C CA . ALA A 1 86 ? -7.028 3.698 -6.073 1.00 96.31 86 ALA A CA 1
ATOM 687 C C . ALA A 1 86 ? -6.393 2.383 -6.550 1.00 96.31 86 ALA A C 1
ATOM 689 O O . ALA A 1 86 ? -5.886 2.332 -7.664 1.00 96.31 86 ALA A O 1
ATOM 690 N N . VAL A 1 87 ? -6.506 1.308 -5.765 1.00 96.88 87 VAL A N 1
ATOM 691 C CA . VAL A 1 87 ? -6.024 -0.029 -6.145 1.00 96.88 87 VAL A CA 1
ATOM 692 C C . VAL A 1 87 ? -6.765 -0.573 -7.371 1.00 96.88 87 VAL A C 1
ATOM 694 O O . VAL A 1 87 ? -6.117 -0.999 -8.322 1.00 96.88 87 VAL A O 1
ATOM 697 N N . ASP A 1 88 ? -8.101 -0.510 -7.394 1.00 96.88 88 ASP A N 1
ATOM 698 C CA . ASP A 1 88 ? -8.924 -0.979 -8.521 1.00 96.88 88 ASP A CA 1
ATOM 699 C C . ASP A 1 88 ? -8.533 -0.285 -9.836 1.00 96.88 88 ASP A C 1
ATOM 701 O O . ASP A 1 88 ? -8.428 -0.927 -10.882 1.00 96.88 88 ASP A O 1
ATOM 705 N N . LEU A 1 89 ? -8.281 1.027 -9.785 1.00 95.50 89 LEU A N 1
ATOM 706 C CA . LEU A 1 89 ? -7.808 1.789 -10.936 1.00 95.50 89 LEU A CA 1
ATOM 707 C C . LEU A 1 89 ? -6.447 1.280 -11.420 1.00 95.50 89 LEU A C 1
ATOM 709 O O . LEU A 1 89 ? -6.241 1.117 -12.619 1.00 95.50 89 LEU A O 1
ATOM 713 N N . GLU A 1 90 ? -5.507 1.037 -10.511 1.00 95.81 90 GLU A N 1
ATOM 714 C CA . GLU A 1 90 ? -4.182 0.542 -10.881 1.00 95.81 90 GLU A CA 1
ATOM 715 C C . GLU A 1 90 ? -4.229 -0.860 -11.491 1.00 95.81 90 GLU A C 1
ATOM 717 O O . GLU A 1 90 ? -3.534 -1.124 -12.477 1.00 95.81 90 GLU A O 1
ATOM 722 N N . ILE A 1 91 ? -5.080 -1.733 -10.956 1.00 95.31 91 ILE A N 1
ATOM 723 C CA . ILE A 1 91 ? -5.331 -3.054 -11.531 1.00 95.31 91 ILE A CA 1
ATOM 724 C C . ILE A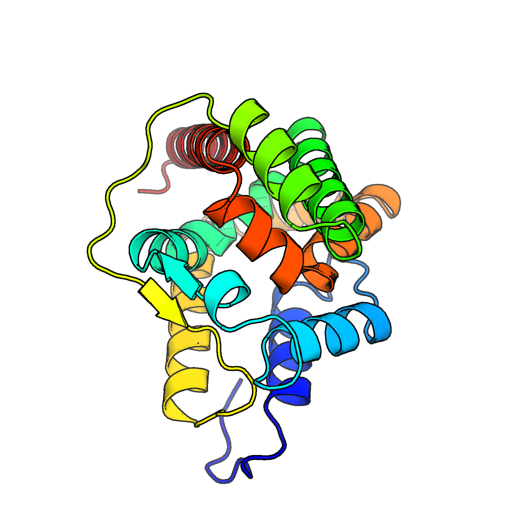 1 91 ? -5.897 -2.908 -12.949 1.00 95.31 91 ILE A C 1
ATOM 726 O O . ILE A 1 91 ? -5.357 -3.514 -13.873 1.00 95.31 91 ILE A O 1
ATOM 730 N N . ASP A 1 92 ? -6.912 -2.058 -13.165 1.00 94.94 92 ASP A N 1
ATOM 731 C CA . ASP A 1 92 ? -7.460 -1.837 -14.515 1.00 94.94 92 ASP A CA 1
ATOM 732 C C . ASP A 1 92 ? -6.391 -1.295 -15.472 1.00 94.94 92 ASP A C 1
ATOM 734 O O . ASP A 1 92 ? -6.321 -1.729 -16.617 1.00 94.94 92 ASP A O 1
ATOM 738 N N . LEU A 1 93 ? -5.514 -0.396 -15.016 1.00 93.50 93 LEU A N 1
ATOM 739 C CA . LEU A 1 93 ? -4.462 0.187 -15.852 1.00 93.50 93 LEU A CA 1
ATOM 740 C C . LEU A 1 93 ? -3.344 -0.793 -16.242 1.00 93.50 93 LEU A C 1
ATOM 742 O O . LEU A 1 93 ? -2.640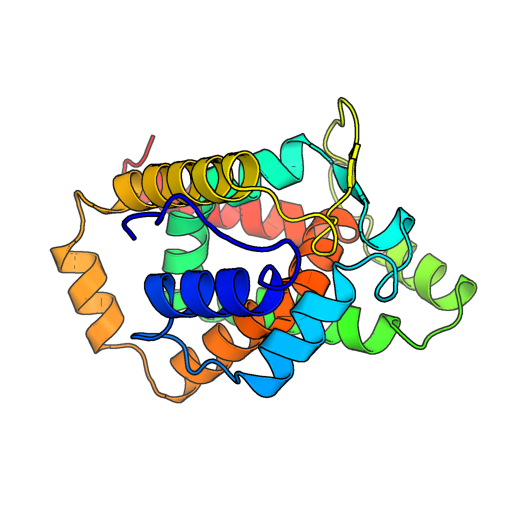 -0.507 -17.212 1.00 93.50 93 LEU A O 1
ATOM 746 N N . ALA A 1 94 ? -3.172 -1.914 -15.531 1.00 90.00 94 ALA A N 1
ATOM 747 C CA . ALA A 1 94 ? -2.049 -2.840 -15.721 1.00 90.00 94 ALA A CA 1
ATOM 748 C C . ALA A 1 94 ? -1.948 -3.389 -17.155 1.00 90.00 94 ALA A C 1
ATOM 750 O O . ALA A 1 94 ? -0.855 -3.457 -17.714 1.00 90.00 94 ALA A O 1
ATOM 751 N N . ASP A 1 95 ? -3.096 -3.683 -17.769 1.00 88.50 95 ASP A N 1
ATOM 752 C CA . ASP A 1 95 ? -3.179 -4.304 -19.097 1.00 88.50 95 ASP A CA 1
ATOM 753 C C . ASP A 1 95 ? -3.550 -3.310 -20.214 1.00 88.50 95 ASP A C 1
ATOM 755 O O . ASP A 1 95 ? -3.848 -3.700 -21.350 1.00 88.50 95 ASP A O 1
ATOM 759 N N . LYS A 1 96 ? -3.573 -2.002 -19.923 1.00 92.94 96 LYS A N 1
ATOM 760 C CA . LYS A 1 96 ? -3.943 -0.976 -20.911 1.00 92.94 96 LYS A CA 1
ATOM 761 C C . LYS A 1 96 ? -2.735 -0.490 -21.704 1.00 92.94 96 LYS A C 1
ATOM 763 O O . LYS A 1 96 ? -1.577 -0.614 -21.317 1.00 92.94 96 LYS A O 1
ATOM 768 N N . SER A 1 97 ? -3.012 0.139 -22.846 1.00 92.62 97 SER A N 1
ATOM 769 C CA . SER A 1 97 ? -1.964 0.751 -23.660 1.00 92.62 97 SER A CA 1
ATOM 770 C C . SER A 1 97 ? -1.302 1.931 -22.938 1.00 92.62 97 SER A C 1
ATOM 772 O O . SER A 1 97 ? -1.954 2.701 -22.234 1.00 92.62 97 SER A O 1
ATOM 774 N N . LYS A 1 98 ? -0.004 2.148 -23.193 1.00 89.06 98 LYS A N 1
ATOM 775 C CA . LYS A 1 98 ? 0.754 3.274 -22.611 1.00 89.06 98 LYS A CA 1
ATOM 776 C C . LYS A 1 98 ? 0.128 4.645 -22.894 1.00 89.06 98 LYS A C 1
ATOM 778 O O . LYS A 1 98 ? 0.268 5.552 -22.079 1.00 89.06 98 LYS A O 1
ATOM 783 N N . SER A 1 99 ? -0.539 4.815 -24.040 1.00 90.88 99 SER A N 1
ATOM 784 C CA . SER A 1 99 ? -1.247 6.060 -24.362 1.00 90.88 99 SER A CA 1
ATOM 785 C C . SER A 1 99 ? -2.462 6.258 -23.461 1.00 90.88 99 SER A C 1
ATOM 787 O O . SER A 1 99 ? -2.603 7.327 -22.884 1.00 90.88 99 SER A O 1
ATOM 789 N N . TYR A 1 100 ? -3.271 5.213 -23.263 1.00 92.38 100 TYR A N 1
ATOM 790 C CA . TYR A 1 100 ? -4.427 5.271 -22.371 1.00 92.38 100 TYR A CA 1
ATOM 791 C C . TYR A 1 100 ? -4.007 5.542 -20.925 1.00 92.38 100 TYR A C 1
ATOM 793 O O . TYR A 1 100 ? -4.552 6.434 -20.280 1.00 92.38 100 TYR A O 1
ATOM 801 N N . VAL A 1 101 ? -2.983 4.830 -20.439 1.00 90.56 101 VAL A N 1
ATOM 802 C CA . VAL A 1 101 ? -2.433 5.063 -19.098 1.00 90.56 101 VAL A CA 1
ATOM 803 C C . VAL A 1 101 ? -1.999 6.521 -18.957 1.00 90.56 101 VAL A C 1
ATOM 805 O O . VAL A 1 101 ? -2.386 7.175 -17.996 1.00 90.56 101 VAL A O 1
ATOM 808 N N . ARG A 1 102 ? -1.261 7.074 -19.929 1.00 89.00 102 ARG A N 1
ATOM 809 C CA . ARG A 1 102 ? -0.833 8.482 -19.901 1.00 89.00 102 ARG A CA 1
ATOM 810 C C . ARG A 1 102 ? -2.009 9.456 -19.828 1.00 89.00 102 ARG A C 1
ATOM 812 O O . ARG A 1 102 ? -1.939 10.396 -19.038 1.00 89.00 102 ARG A O 1
ATOM 819 N N . ASP A 1 103 ? -3.052 9.232 -20.620 1.00 91.69 103 ASP A N 1
ATOM 820 C CA . ASP A 1 103 ? -4.233 10.099 -20.652 1.00 91.69 103 ASP A CA 1
ATOM 821 C C . ASP A 1 103 ? -4.955 10.087 -19.298 1.00 91.69 103 ASP A C 1
ATOM 823 O O . ASP A 1 103 ? -5.268 11.148 -18.755 1.00 91.69 103 ASP A O 1
ATOM 827 N N . VAL A 1 104 ? -5.124 8.904 -18.697 1.00 91.31 104 VAL A N 1
ATOM 828 C CA . VAL A 1 104 ? -5.681 8.761 -17.342 1.00 91.31 104 VAL A CA 1
ATOM 829 C C . VAL A 1 104 ? -4.794 9.467 -16.315 1.00 91.31 104 VAL A C 1
ATOM 831 O O . VAL A 1 104 ? -5.285 10.274 -15.530 1.00 91.31 104 VAL A O 1
ATOM 834 N N . ARG A 1 105 ? -3.471 9.257 -16.347 1.00 89.06 105 ARG A N 1
ATOM 835 C CA . ARG A 1 105 ? -2.539 9.942 -15.432 1.00 89.06 105 ARG A CA 1
ATOM 836 C C . ARG A 1 105 ? -2.599 11.452 -15.554 1.00 89.06 105 ARG A C 1
ATOM 838 O O . ARG A 1 105 ? -2.435 12.135 -14.553 1.00 89.06 105 ARG A O 1
ATOM 845 N N . GLN A 1 106 ? -2.814 11.984 -16.753 1.00 86.69 106 GLN A N 1
ATOM 846 C CA . GLN A 1 106 ? -2.932 13.423 -16.955 1.00 86.69 106 GLN A CA 1
ATOM 847 C C . GLN A 1 106 ? -4.199 13.995 -16.310 1.00 86.69 106 GLN A C 1
ATOM 849 O O . GLN A 1 106 ? -4.150 15.112 -15.806 1.00 86.69 106 GLN A O 1
ATOM 854 N N . GLN A 1 107 ? -5.290 13.229 -16.274 1.00 87.00 107 GLN A N 1
ATOM 855 C CA . GLN A 1 107 ? -6.534 13.618 -15.600 1.00 87.00 107 GLN A CA 1
ATOM 856 C C . GLN A 1 107 ? -6.427 13.555 -14.071 1.00 87.00 107 GLN A C 1
ATOM 858 O O . GLN A 1 107 ? -7.162 14.246 -13.382 1.00 87.00 107 GLN A O 1
ATOM 863 N N . LEU A 1 108 ? -5.499 12.753 -13.543 1.00 85.06 108 LEU A N 1
ATOM 864 C CA . LEU A 1 108 ? -5.249 12.596 -12.104 1.00 85.06 108 LEU A CA 1
ATOM 865 C C . LEU A 1 108 ? -4.199 13.579 -11.561 1.00 85.06 108 LEU A C 1
ATOM 867 O O . LEU A 1 108 ? -3.801 13.495 -10.400 1.00 85.06 108 LEU A O 1
ATOM 871 N N . LYS A 1 109 ? -3.705 14.500 -12.397 1.00 77.44 109 LYS A N 1
ATOM 872 C CA . LYS A 1 109 ? -2.754 15.544 -11.993 1.00 77.44 109 LYS A CA 1
ATOM 873 C C . LYS A 1 109 ? -3.480 16.747 -11.400 1.00 77.44 109 LYS A C 1
ATOM 875 O O . LYS A 1 109 ? -3.320 17.862 -11.888 1.00 77.44 109 LYS A O 1
ATOM 880 N N . ASP A 1 110 ? -4.209 16.520 -10.317 1.00 69.25 110 ASP A N 1
ATOM 881 C CA . ASP A 1 110 ? -4.737 17.601 -9.493 1.00 69.25 110 ASP A CA 1
ATOM 882 C C . ASP A 1 110 ? -3.995 17.637 -8.154 1.00 69.25 110 ASP A C 1
ATOM 884 O O . ASP A 1 110 ? -3.995 16.670 -7.385 1.00 69.25 110 ASP A O 1
ATOM 888 N N . GLY A 1 111 ? -3.346 18.772 -7.886 1.00 64.06 111 GLY A N 1
ATOM 889 C CA . GLY A 1 111 ? -2.627 19.043 -6.642 1.00 64.06 111 GLY A CA 1
ATOM 890 C C . GLY A 1 111 ? -1.122 19.283 -6.814 1.00 64.06 111 GLY A C 1
ATOM 891 O O . GLY A 1 111 ? -0.578 19.175 -7.917 1.00 64.06 111 GLY A O 1
ATOM 892 N N . PRO A 1 112 ? -0.433 19.661 -5.725 1.00 70.19 112 PRO A N 1
ATOM 893 C CA . PRO A 1 112 ? 1.008 19.863 -5.742 1.00 70.19 112 PRO A CA 1
ATOM 894 C C . PRO A 1 112 ? 1.733 18.551 -6.056 1.00 70.19 112 PRO A C 1
ATOM 896 O O . PRO A 1 112 ? 1.423 17.500 -5.497 1.00 70.19 112 PRO A O 1
ATOM 899 N N . VAL A 1 113 ? 2.730 18.632 -6.938 1.00 72.62 113 VAL A N 1
ATOM 900 C CA . VAL A 1 113 ? 3.697 17.551 -7.143 1.00 72.62 113 VAL A CA 1
ATOM 901 C C . VAL A 1 113 ? 4.721 17.641 -6.020 1.00 72.62 113 VAL A C 1
ATOM 903 O O . VAL A 1 113 ? 5.367 18.679 -5.864 1.00 72.62 113 VAL A O 1
ATOM 906 N N . MET A 1 114 ? 4.865 16.576 -5.232 1.00 74.44 114 MET A N 1
ATOM 907 C CA . MET A 1 114 ? 5.828 16.584 -4.132 1.00 74.44 114 MET A CA 1
ATOM 908 C C . MET A 1 114 ? 7.264 16.551 -4.668 1.00 74.44 114 MET A C 1
ATOM 910 O O . MET A 1 114 ? 7.525 15.892 -5.682 1.00 74.44 114 MET A O 1
ATOM 914 N N . PRO A 1 115 ? 8.203 17.241 -3.997 1.00 70.12 115 PRO A N 1
ATOM 915 C CA . PRO A 1 115 ? 9.611 17.196 -4.361 1.00 70.12 115 PRO A CA 1
ATOM 916 C C . PRO A 1 115 ? 10.154 15.767 -4.267 1.00 70.12 115 PRO A C 1
ATOM 918 O O . PRO A 1 115 ? 9.701 14.972 -3.449 1.00 70.12 115 PRO A O 1
ATOM 921 N N . SER A 1 116 ? 11.144 15.466 -5.106 1.00 82.38 116 SER A N 1
ATOM 922 C CA . SER A 1 116 ? 11.857 14.192 -5.105 1.00 82.38 116 SER A CA 1
ATOM 923 C C . SER A 1 116 ? 13.359 14.451 -5.122 1.00 82.38 116 SER A C 1
ATOM 925 O O . SER A 1 116 ? 13.859 15.174 -5.990 1.00 82.38 116 SER A O 1
ATOM 927 N N . LYS A 1 117 ? 14.081 13.874 -4.158 1.00 84.50 117 LYS A N 1
ATOM 928 C CA . LYS A 1 117 ? 15.555 13.830 -4.132 1.00 84.50 117 LYS A CA 1
ATOM 929 C C . LYS A 1 117 ? 16.118 12.677 -4.963 1.00 84.50 117 LYS A C 1
ATOM 931 O O . LYS A 1 117 ? 17.330 12.590 -5.146 1.00 84.50 117 LYS A O 1
ATOM 936 N N . GLY A 1 118 ? 15.250 11.803 -5.453 1.00 90.50 118 GLY A N 1
ATOM 937 C CA . GLY A 1 118 ? 15.597 10.600 -6.185 1.00 90.50 118 GLY A CA 1
ATOM 938 C C . GLY A 1 118 ? 14.481 9.567 -6.106 1.00 90.50 118 GLY A C 1
ATOM 939 O O . GLY A 1 118 ? 13.452 9.774 -5.454 1.00 90.50 118 GLY A O 1
ATOM 940 N N . ASN A 1 119 ? 14.720 8.449 -6.782 1.00 91.62 119 ASN A N 1
ATOM 941 C CA . ASN A 1 119 ? 13.851 7.287 -6.736 1.00 91.62 119 ASN A CA 1
ATOM 942 C C . ASN A 1 119 ? 14.603 6.110 -6.122 1.00 91.62 119 ASN A C 1
ATOM 944 O O . ASN A 1 119 ? 15.803 5.942 -6.349 1.00 91.62 119 ASN A O 1
ATOM 948 N N . VAL A 1 120 ? 13.871 5.286 -5.384 1.00 91.31 120 VAL A N 1
ATOM 949 C CA . VAL A 1 120 ? 14.287 3.948 -4.973 1.00 91.31 120 VAL A CA 1
ATOM 950 C C . VAL A 1 120 ? 13.512 2.930 -5.798 1.00 91.31 120 VAL A C 1
ATOM 952 O O . VAL A 1 120 ? 12.345 3.145 -6.127 1.00 91.31 120 VAL A O 1
ATOM 955 N N . VAL A 1 121 ? 14.169 1.833 -6.158 1.00 91.62 121 VAL A N 1
ATOM 956 C CA . VAL A 1 121 ? 13.533 0.724 -6.873 1.00 91.62 121 VAL A CA 1
ATOM 957 C C . VAL A 1 121 ? 13.149 -0.332 -5.853 1.00 91.62 121 VAL A C 1
ATOM 959 O O . VAL A 1 121 ? 13.995 -0.790 -5.086 1.00 91.62 121 VAL A O 1
ATOM 962 N N . ILE A 1 122 ? 11.880 -0.725 -5.855 1.00 89.88 122 ILE A N 1
ATOM 963 C CA . ILE A 1 122 ? 11.421 -1.893 -5.109 1.00 89.88 122 ILE A CA 1
ATOM 964 C C . ILE A 1 122 ? 11.886 -3.129 -5.875 1.00 89.88 122 ILE A C 1
ATOM 966 O O . ILE A 1 122 ? 11.438 -3.379 -6.994 1.00 89.88 122 ILE A O 1
ATOM 970 N N . ASP A 1 123 ? 12.813 -3.878 -5.289 1.00 89.00 123 ASP A N 1
ATOM 971 C CA . ASP A 1 123 ? 13.349 -5.113 -5.854 1.00 89.00 123 ASP A CA 1
ATOM 972 C C . ASP A 1 123 ? 13.237 -6.238 -4.827 1.00 89.00 123 ASP A C 1
ATOM 974 O O . ASP A 1 123 ? 14.132 -6.470 -4.016 1.00 89.00 123 ASP A O 1
ATOM 978 N N . LEU A 1 124 ? 12.102 -6.936 -4.866 1.00 87.25 124 LEU A N 1
ATOM 979 C CA . LEU A 1 124 ? 11.843 -8.076 -3.988 1.00 87.25 124 LEU A CA 1
ATOM 980 C C . LEU A 1 124 ? 12.544 -9.356 -4.464 1.00 87.25 124 LEU A C 1
ATOM 982 O O . LEU A 1 124 ? 12.512 -10.354 -3.756 1.00 87.25 124 LEU A O 1
ATOM 986 N N . SER A 1 125 ? 13.217 -9.346 -5.622 1.00 80.94 125 SER A N 1
ATOM 987 C CA . SER A 1 125 ? 14.052 -10.477 -6.058 1.00 80.94 125 SER A CA 1
ATOM 988 C C . SER A 1 125 ? 15.436 -10.495 -5.409 1.00 80.94 125 SER A C 1
ATOM 990 O O . SER A 1 125 ? 16.119 -11.516 -5.463 1.00 80.94 125 SER A O 1
ATOM 992 N N . ARG A 1 126 ? 15.858 -9.388 -4.789 1.00 74.12 126 ARG A N 1
ATOM 993 C CA . ARG A 1 126 ? 17.160 -9.253 -4.126 1.00 74.12 126 ARG A CA 1
ATOM 994 C C . ARG A 1 126 ? 16.952 -9.008 -2.644 1.00 74.12 126 ARG A C 1
ATOM 996 O O . ARG A 1 126 ? 17.027 -7.881 -2.163 1.00 74.12 126 ARG A O 1
ATOM 1003 N N . PHE A 1 127 ? 16.646 -10.082 -1.931 1.00 70.19 127 PHE A N 1
ATOM 1004 C CA . PHE A 1 127 ? 16.385 -10.011 -0.505 1.00 70.19 127 PHE A CA 1
ATOM 1005 C C . PHE A 1 127 ? 17.644 -10.319 0.293 1.00 70.19 127 PHE A C 1
ATOM 1007 O O . PHE A 1 127 ? 18.180 -11.421 0.210 1.00 70.19 127 PHE A O 1
ATOM 1014 N N . ASP A 1 128 ? 18.092 -9.350 1.088 1.00 75.81 128 ASP A N 1
ATOM 1015 C CA . ASP A 1 128 ? 19.160 -9.549 2.058 1.00 75.81 128 ASP A CA 1
ATOM 1016 C C . ASP A 1 128 ? 18.668 -9.289 3.490 1.00 75.81 128 ASP A C 1
ATOM 1018 O O . ASP A 1 128 ? 17.684 -8.586 3.745 1.00 75.81 128 ASP A O 1
ATOM 1022 N N . LEU A 1 129 ? 19.366 -9.888 4.455 1.00 77.94 129 LEU A N 1
ATOM 1023 C CA . LEU A 1 129 ? 19.005 -9.812 5.868 1.00 77.94 129 LEU A CA 1
ATOM 1024 C C . LEU A 1 129 ? 19.060 -8.380 6.429 1.00 77.94 129 LEU A C 1
ATOM 1026 O O . LEU A 1 129 ? 18.354 -8.069 7.391 1.00 77.94 129 LEU A O 1
ATOM 1030 N N . ALA A 1 130 ? 19.906 -7.510 5.874 1.00 82.56 130 ALA A N 1
ATOM 1031 C CA . ALA A 1 130 ? 20.001 -6.127 6.323 1.00 82.56 130 ALA A CA 1
ATOM 1032 C C . ALA A 1 130 ? 18.754 -5.338 5.902 1.00 82.56 130 ALA A C 1
ATOM 1034 O O . ALA A 1 130 ? 18.174 -4.649 6.741 1.00 82.56 130 ALA A O 1
ATOM 1035 N N . ALA A 1 131 ? 18.288 -5.519 4.665 1.00 80.81 131 ALA A N 1
ATOM 1036 C CA . ALA A 1 131 ? 17.039 -4.951 4.168 1.00 80.81 131 ALA A CA 1
ATOM 1037 C C . ALA A 1 131 ? 15.830 -5.458 4.972 1.00 80.81 131 ALA A C 1
ATOM 1039 O O . ALA A 1 131 ? 14.988 -4.664 5.390 1.00 80.81 131 ALA A O 1
ATOM 1040 N N . ALA A 1 132 ? 15.781 -6.759 5.280 1.00 80.19 132 ALA A N 1
ATOM 1041 C CA . ALA A 1 132 ? 14.738 -7.356 6.120 1.00 80.19 132 ALA A CA 1
ATOM 1042 C C . ALA A 1 132 ? 14.638 -6.688 7.503 1.00 80.19 132 ALA A C 1
ATOM 1044 O O . ALA A 1 132 ? 13.550 -6.339 7.980 1.00 80.19 132 ALA A O 1
ATOM 1045 N N . LYS A 1 133 ? 15.799 -6.513 8.148 1.00 84.00 133 LYS A N 1
ATOM 1046 C CA . LYS A 1 133 ? 15.921 -5.886 9.467 1.00 84.00 133 LYS A CA 1
ATOM 1047 C C . LYS A 1 133 ? 15.550 -4.409 9.420 1.00 84.00 133 LYS A C 1
ATOM 1049 O O . LYS A 1 133 ? 14.850 -3.957 10.322 1.00 84.00 133 LYS A O 1
ATOM 1054 N N . ASP A 1 134 ? 15.981 -3.687 8.388 1.00 86.94 134 ASP A N 1
ATOM 1055 C CA . ASP A 1 134 ? 15.645 -2.274 8.199 1.00 86.94 134 ASP A CA 1
ATOM 1056 C C . ASP A 1 134 ? 14.133 -2.080 8.042 1.00 86.94 134 ASP A C 1
ATOM 1058 O O . ASP A 1 134 ? 13.514 -1.377 8.840 1.00 86.94 134 ASP A O 1
ATOM 1062 N N . VAL A 1 135 ? 13.506 -2.802 7.107 1.00 86.12 135 VAL A N 1
ATOM 1063 C CA . VAL A 1 135 ? 12.050 -2.761 6.884 1.00 86.12 135 VAL A CA 1
ATOM 1064 C C . VAL A 1 135 ? 11.286 -3.057 8.176 1.00 86.12 135 VAL A C 1
ATOM 1066 O O . VAL A 1 135 ? 10.391 -2.303 8.560 1.00 86.12 135 VAL A O 1
ATOM 1069 N N . SER A 1 136 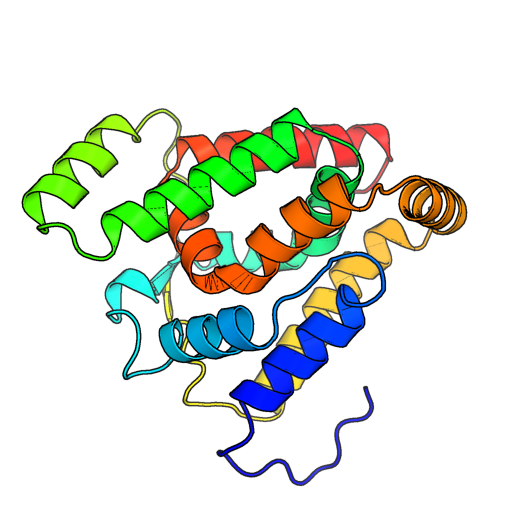? 11.670 -4.115 8.892 1.00 85.25 136 SER A N 1
ATOM 1070 C CA . SER A 1 136 ? 11.002 -4.504 10.140 1.00 85.25 136 SER A CA 1
ATOM 1071 C C . SER A 1 136 ? 11.181 -3.462 11.246 1.00 85.25 136 SER A C 1
ATOM 1073 O O . SER A 1 136 ? 10.246 -3.181 11.996 1.00 85.25 136 SER A O 1
ATOM 1075 N N . MET A 1 137 ? 12.368 -2.856 11.348 1.00 90.31 137 MET A N 1
ATOM 1076 C CA . MET A 1 137 ? 12.640 -1.785 12.308 1.00 90.31 137 MET A CA 1
ATOM 1077 C C . MET A 1 137 ? 11.789 -0.551 12.018 1.00 90.31 137 MET A C 1
ATOM 1079 O O . MET A 1 137 ? 11.223 0.030 12.943 1.00 90.31 137 MET A O 1
ATOM 1083 N N . ARG A 1 138 ? 11.659 -0.172 10.745 1.00 91.94 138 ARG A N 1
ATOM 1084 C CA . ARG A 1 138 ? 10.871 0.990 10.324 1.00 91.94 138 ARG A CA 1
ATOM 1085 C C . ARG A 1 138 ? 9.379 0.790 10.565 1.00 91.94 138 ARG A C 1
ATOM 1087 O O . ARG A 1 138 ? 8.744 1.666 11.149 1.00 91.94 138 ARG A O 1
ATOM 1094 N N . LEU A 1 139 ? 8.838 -0.377 10.209 1.00 89.38 139 LEU A N 1
ATOM 1095 C CA . LEU A 1 139 ? 7.442 -0.722 10.501 1.00 89.38 139 LEU A CA 1
ATOM 1096 C C . LEU A 1 139 ? 7.172 -0.722 12.006 1.00 89.38 139 LEU A C 1
ATOM 1098 O O . LEU A 1 139 ? 6.201 -0.119 12.461 1.00 89.38 139 LEU A O 1
ATOM 1102 N N . ARG A 1 140 ? 8.063 -1.328 12.800 1.00 89.81 140 ARG A N 1
ATOM 1103 C CA . ARG A 1 140 ? 7.963 -1.295 14.263 1.00 89.81 140 ARG A CA 1
ATOM 1104 C C . ARG A 1 140 ? 7.989 0.133 14.806 1.00 89.81 140 ARG A C 1
ATOM 1106 O O . ARG A 1 140 ? 7.124 0.477 15.600 1.00 89.81 140 ARG A O 1
ATOM 1113 N N . SER A 1 141 ? 8.920 0.962 14.338 1.00 92.12 141 SER A N 1
ATOM 1114 C CA . SER A 1 141 ? 9.009 2.366 14.747 1.00 92.12 141 SER A CA 1
ATOM 1115 C C . SER A 1 141 ? 7.732 3.144 14.427 1.00 92.12 141 SER A C 1
ATOM 1117 O O . SER A 1 141 ? 7.367 4.041 15.180 1.00 92.12 141 SER A O 1
ATOM 1119 N N . SER A 1 142 ? 7.048 2.821 13.327 1.00 91.25 142 SER A N 1
ATOM 1120 C CA . SER A 1 142 ? 5.743 3.412 13.029 1.00 91.25 142 SER A CA 1
ATOM 1121 C C . SER A 1 142 ? 4.669 2.911 13.991 1.00 91.25 142 SER A C 1
ATOM 1123 O O . SER A 1 142 ? 3.900 3.711 14.519 1.00 91.25 142 SER A O 1
ATOM 1125 N N . MET A 1 143 ? 4.628 1.610 14.283 1.00 89.19 143 MET A N 1
ATOM 1126 C CA . MET A 1 143 ? 3.672 1.031 15.237 1.00 89.19 143 MET A CA 1
ATOM 1127 C C . MET A 1 143 ? 3.850 1.564 16.665 1.00 89.19 143 MET A C 1
ATOM 1129 O O . MET A 1 143 ? 2.860 1.737 17.377 1.00 89.19 143 MET A O 1
ATOM 1133 N N . ASP A 1 144 ? 5.071 1.918 17.066 1.00 90.44 144 ASP A N 1
ATOM 1134 C CA . ASP A 1 144 ? 5.336 2.548 18.364 1.00 90.44 144 ASP A CA 1
ATOM 1135 C C . ASP A 1 144 ? 4.589 3.894 18.530 1.00 90.44 144 ASP A C 1
ATOM 1137 O O . ASP A 1 144 ? 4.285 4.280 19.659 1.00 90.44 144 ASP A O 1
ATOM 1141 N N . LYS A 1 145 ? 4.199 4.573 17.433 1.00 87.56 145 LYS A N 1
ATOM 1142 C CA . LYS A 1 145 ? 3.374 5.801 17.470 1.00 87.56 145 LYS A CA 1
ATOM 1143 C C . LYS A 1 145 ? 1.969 5.569 18.031 1.00 87.56 145 LYS A C 1
ATOM 1145 O O . LYS A 1 145 ? 1.417 6.457 18.675 1.00 87.56 145 LYS A O 1
ATOM 1150 N N . ILE A 1 146 ? 1.386 4.394 17.783 1.00 85.44 146 ILE A N 1
ATOM 1151 C CA . ILE A 1 146 ? 0.030 4.052 18.244 1.00 85.44 146 ILE A CA 1
ATOM 1152 C C . ILE A 1 146 ? 0.036 3.222 19.533 1.00 85.44 146 ILE A C 1
ATOM 1154 O O . ILE A 1 146 ? -1.011 3.044 20.147 1.00 85.44 146 ILE A O 1
ATOM 1158 N N . ALA A 1 147 ? 1.203 2.750 19.985 1.00 86.81 147 ALA A N 1
ATOM 1159 C CA . ALA A 1 147 ? 1.339 1.953 21.205 1.00 86.81 147 ALA A CA 1
ATOM 1160 C C . ALA A 1 147 ? 0.751 2.618 22.474 1.00 86.81 147 ALA A C 1
ATOM 1162 O O . ALA A 1 147 ? 0.131 1.902 23.267 1.00 86.81 147 ALA A O 1
ATOM 1163 N N . PRO A 1 148 ? 0.857 3.952 22.678 1.00 87.88 148 PRO A N 1
ATOM 1164 C CA . PRO A 1 148 ? 0.197 4.624 23.801 1.00 87.88 148 PRO A CA 1
ATOM 1165 C C . PRO A 1 148 ? -1.336 4.519 23.798 1.00 87.88 148 PRO A C 1
ATOM 1167 O O . PRO A 1 148 ? -1.937 4.677 24.853 1.00 87.88 148 PRO A O 1
ATOM 1170 N N . PHE A 1 149 ? -1.947 4.223 22.646 1.00 85.88 149 PHE A N 1
ATOM 1171 C CA . PHE A 1 149 ? -3.397 4.114 22.433 1.00 85.88 149 PHE A CA 1
ATOM 1172 C C . PHE A 1 149 ? -3.833 2.659 22.208 1.00 85.88 149 PHE A C 1
ATOM 1174 O O . PHE A 1 149 ? -4.759 2.372 21.450 1.00 85.88 149 PHE A O 1
ATOM 1181 N N . SER A 1 150 ? -3.103 1.703 22.794 1.00 85.44 150 SER A N 1
ATOM 1182 C CA . SER A 1 150 ? -3.336 0.273 22.556 1.00 85.44 150 SER A CA 1
ATOM 1183 C C . SER A 1 150 ? -4.722 -0.204 23.004 1.00 85.44 150 SER A C 1
ATOM 1185 O O . SER A 1 150 ? -5.274 -1.107 22.379 1.00 85.44 150 SER A O 1
ATOM 1187 N N . GLU A 1 151 ? -5.313 0.397 24.041 1.00 87.56 151 GLU A N 1
ATOM 1188 C CA . GLU A 1 151 ? -6.670 0.060 24.488 1.00 87.56 151 GLU A CA 1
ATOM 1189 C C . GLU A 1 151 ? -7.719 0.507 23.465 1.00 87.56 151 GLU A C 1
ATOM 1191 O O . GLU A 1 151 ? -8.559 -0.295 23.055 1.00 87.56 151 GLU A O 1
ATOM 1196 N N . GLU A 1 152 ? -7.630 1.751 22.991 1.00 87.50 152 GLU A N 1
ATOM 1197 C CA . GLU A 1 152 ? -8.508 2.301 21.958 1.00 87.50 152 GLU A CA 1
ATOM 1198 C C . GLU A 1 152 ? -8.342 1.556 20.633 1.00 87.50 152 GLU A C 1
ATOM 1200 O O . GLU A 1 152 ? -9.328 1.223 19.978 1.00 87.50 152 GLU A O 1
ATOM 1205 N N . PHE A 1 153 ? -7.101 1.232 20.263 1.00 85.75 153 PHE A N 1
ATOM 1206 C CA . PHE A 1 153 ? -6.807 0.427 19.084 1.00 85.75 153 PHE A CA 1
ATOM 1207 C C . PHE A 1 153 ? -7.448 -0.963 19.177 1.00 85.75 153 PHE A C 1
ATOM 1209 O O . PHE A 1 153 ? -8.103 -1.406 18.236 1.00 85.75 153 PHE A O 1
ATOM 1216 N N . ASN A 1 154 ? -7.321 -1.639 20.322 1.00 86.25 154 ASN A N 1
ATOM 1217 C CA . ASN A 1 154 ? -7.938 -2.949 20.527 1.00 86.25 154 ASN A CA 1
ATOM 1218 C C . ASN A 1 154 ? -9.471 -2.877 20.494 1.00 86.25 154 ASN A C 1
ATOM 1220 O O . ASN A 1 154 ? -10.102 -3.794 19.969 1.00 86.25 154 ASN A O 1
ATOM 1224 N N . ALA A 1 155 ? -10.070 -1.803 21.016 1.00 89.38 155 ALA A N 1
ATOM 1225 C CA . ALA A 1 155 ? -11.512 -1.581 20.927 1.00 89.38 155 ALA A CA 1
ATOM 1226 C C . ALA A 1 155 ? -11.963 -1.414 19.468 1.00 89.38 155 ALA A C 1
ATOM 1228 O O . ALA A 1 155 ? -12.902 -2.081 19.044 1.00 89.38 155 ALA A O 1
ATOM 1229 N N . ILE A 1 156 ? -11.238 -0.612 18.678 1.00 88.50 156 ILE A N 1
ATOM 1230 C CA . ILE A 1 156 ? -11.488 -0.452 17.237 1.00 88.50 156 ILE A CA 1
ATOM 1231 C C . ILE A 1 156 ? -11.422 -1.805 16.529 1.00 88.50 156 ILE A C 1
ATOM 1233 O O . ILE A 1 156 ? -12.320 -2.141 15.764 1.00 88.50 156 ILE A O 1
ATOM 1237 N N . VAL A 1 157 ? -10.390 -2.605 16.810 1.00 87.44 157 VAL A N 1
ATOM 1238 C CA . VAL A 1 157 ? -10.210 -3.933 16.205 1.00 87.44 157 VAL A CA 1
ATOM 1239 C C . VAL A 1 157 ? -11.383 -4.869 16.505 1.00 87.44 157 VAL A C 1
ATOM 1241 O O . VAL A 1 157 ? -11.790 -5.626 15.628 1.00 87.44 157 VAL A O 1
ATOM 1244 N N . GLN A 1 158 ? -11.955 -4.813 17.709 1.00 88.94 158 GLN A N 1
ATOM 1245 C CA . GLN A 1 158 ? -13.116 -5.634 18.078 1.00 88.94 158 GLN A CA 1
ATOM 1246 C C . GLN A 1 158 ? -14.404 -5.241 17.343 1.00 88.94 158 GLN A C 1
ATOM 1248 O O . GLN A 1 158 ? -15.324 -6.055 17.257 1.00 88.94 158 GLN A O 1
ATOM 1253 N N . GLU A 1 159 ? -14.476 -4.016 16.823 1.00 90.62 159 GLU A N 1
ATOM 1254 C CA . GLU A 1 159 ? -15.626 -3.499 16.078 1.00 90.62 159 GLU A CA 1
ATOM 1255 C C . GLU A 1 159 ? -15.489 -3.674 14.555 1.00 90.62 159 GLU A C 1
ATOM 1257 O O . GLU A 1 159 ? -16.453 -3.434 13.826 1.00 90.62 159 GLU A O 1
ATOM 1262 N N . VAL A 1 160 ? -14.327 -4.123 14.062 1.00 90.88 160 VAL A N 1
ATOM 1263 C CA . VAL A 1 160 ? -14.095 -4.371 12.630 1.00 90.88 160 VAL A CA 1
ATOM 1264 C C . VAL A 1 160 ? -15.043 -5.461 12.137 1.00 90.88 160 VAL A C 1
ATOM 1266 O O . VAL A 1 160 ? -15.017 -6.600 12.604 1.00 90.88 160 VAL A O 1
ATOM 1269 N N . THR A 1 161 ? -15.877 -5.120 11.155 1.00 92.81 161 THR A N 1
ATOM 1270 C CA . THR A 1 161 ? -16.782 -6.088 10.529 1.00 92.81 161 THR A CA 1
ATOM 1271 C C . THR A 1 161 ? -16.045 -6.956 9.509 1.00 92.81 161 THR A C 1
ATOM 1273 O O . THR A 1 161 ? -15.028 -6.545 8.953 1.00 92.81 161 THR A O 1
ATOM 1276 N N . ASP 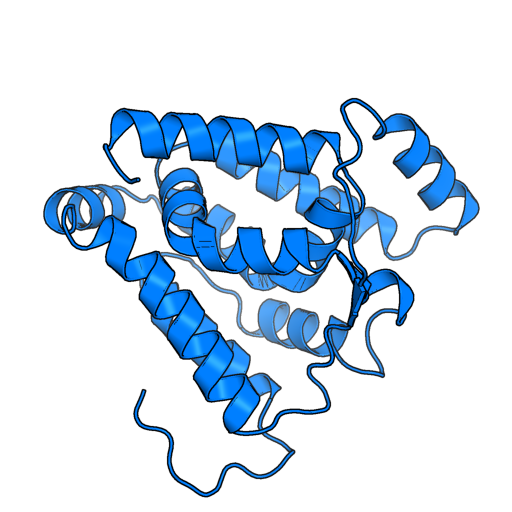A 1 162 ? -16.603 -8.119 9.159 1.00 92.94 162 ASP A N 1
ATOM 1277 C CA . ASP A 1 162 ? -16.057 -8.972 8.088 1.00 92.94 162 ASP A CA 1
ATOM 1278 C C . ASP A 1 162 ? -15.903 -8.215 6.756 1.00 92.94 162 ASP A C 1
ATOM 1280 O O . ASP A 1 162 ? -14.962 -8.444 5.997 1.00 92.94 162 ASP A O 1
ATOM 1284 N N . SER A 1 163 ? -16.822 -7.284 6.471 1.00 93.12 163 SER A N 1
ATOM 1285 C CA . SER A 1 163 ? -16.765 -6.441 5.273 1.00 93.12 163 SER A CA 1
ATOM 1286 C C . SER A 1 163 ? -15.582 -5.474 5.317 1.00 93.12 163 SER A C 1
ATOM 1288 O O . SER A 1 163 ? -14.914 -5.265 4.301 1.00 93.12 163 SER A O 1
ATOM 1290 N N . ASP A 1 164 ? -15.307 -4.891 6.482 1.00 92.75 164 ASP A N 1
ATOM 1291 C CA . ASP A 1 164 ? -14.179 -3.980 6.668 1.00 92.75 164 ASP A CA 1
ATOM 1292 C C . ASP A 1 164 ? -12.860 -4.745 6.618 1.00 92.75 164 ASP A C 1
ATOM 1294 O O . ASP A 1 164 ? -11.961 -4.358 5.871 1.00 92.75 164 ASP A O 1
ATOM 1298 N N . ALA A 1 165 ? -12.782 -5.885 7.308 1.00 92.94 165 ALA A N 1
ATOM 1299 C CA . ALA A 1 165 ? -11.645 -6.798 7.257 1.00 92.94 165 ALA A CA 1
ATOM 1300 C C . ALA A 1 165 ? -11.326 -7.234 5.817 1.00 92.94 165 ALA A C 1
ATOM 1302 O O . ALA A 1 165 ? -10.156 -7.254 5.427 1.00 92.94 165 ALA A O 1
ATOM 1303 N N . ALA A 1 166 ? -12.347 -7.529 5.004 1.00 94.12 166 ALA A N 1
ATOM 1304 C CA . ALA A 1 166 ? -12.187 -7.866 3.590 1.00 94.12 166 ALA A CA 1
ATOM 1305 C C . ALA A 1 166 ? -11.704 -6.678 2.744 1.00 94.12 166 ALA A C 1
ATOM 1307 O O . ALA A 1 166 ? -10.822 -6.839 1.901 1.00 94.12 166 ALA A O 1
ATOM 1308 N N . ALA A 1 167 ? -12.238 -5.474 2.967 1.00 93.56 167 ALA A N 1
ATOM 1309 C CA . ALA A 1 167 ? -11.803 -4.277 2.247 1.00 93.56 167 ALA A CA 1
ATOM 1310 C C . ALA A 1 167 ? -10.346 -3.903 2.573 1.00 93.56 167 ALA A C 1
ATOM 1312 O O . ALA A 1 167 ? -9.571 -3.552 1.679 1.00 93.56 167 ALA A O 1
ATOM 1313 N N . VAL A 1 168 ? -9.961 -4.015 3.844 1.00 93.81 168 VAL A N 1
ATOM 1314 C CA . VAL A 1 168 ? -8.590 -3.781 4.314 1.00 93.81 168 VAL A CA 1
ATOM 1315 C C . VAL A 1 168 ? -7.651 -4.859 3.770 1.00 93.81 168 VAL A C 1
ATOM 1317 O O . VAL A 1 168 ? -6.613 -4.533 3.192 1.00 93.81 168 VAL A O 1
ATOM 1320 N N . GLY A 1 169 ? -8.059 -6.129 3.850 1.00 94.06 169 GLY A N 1
ATOM 1321 C CA . GLY A 1 169 ? -7.334 -7.265 3.281 1.00 94.06 169 GLY A CA 1
ATOM 1322 C C . GLY A 1 169 ? -7.097 -7.135 1.779 1.00 94.06 169 GLY A C 1
ATOM 1323 O O . GLY A 1 169 ? -5.981 -7.371 1.319 1.00 94.06 169 GLY A O 1
ATOM 1324 N N . PHE A 1 170 ? -8.089 -6.659 1.021 1.00 95.12 170 PHE A N 1
ATOM 1325 C CA . PHE A 1 170 ? -7.938 -6.356 -0.403 1.00 95.12 170 PHE A CA 1
ATOM 1326 C C . PHE A 1 170 ? -6.843 -5.313 -0.665 1.00 95.12 170 PHE A C 1
ATOM 1328 O O . PHE A 1 170 ? -6.005 -5.518 -1.544 1.00 95.12 170 PHE A O 1
ATOM 1335 N N . CYS A 1 171 ? -6.821 -4.215 0.097 1.00 93.44 171 CYS A N 1
ATOM 1336 C CA . CYS A 1 171 ? -5.830 -3.150 -0.087 1.00 93.44 171 CYS A CA 1
ATOM 1337 C C . CYS A 1 171 ? -4.409 -3.631 0.237 1.00 93.44 171 CYS A C 1
ATOM 1339 O O . CYS A 1 171 ? -3.481 -3.360 -0.523 1.00 93.44 171 CYS A O 1
ATOM 1341 N N . ILE A 1 172 ? -4.248 -4.372 1.337 1.00 92.25 172 ILE A N 1
ATOM 1342 C CA . ILE A 1 172 ? -2.948 -4.888 1.796 1.00 92.25 172 ILE A CA 1
ATOM 1343 C C . ILE A 1 172 ? -2.424 -5.978 0.861 1.00 92.25 172 ILE A C 1
ATOM 1345 O O . ILE A 1 172 ? -1.253 -5.961 0.487 1.00 92.25 172 ILE A O 1
ATOM 1349 N N . SER A 1 173 ? -3.290 -6.897 0.427 1.00 93.25 173 SER A N 1
ATOM 1350 C CA . SER A 1 173 ? -2.901 -7.967 -0.502 1.00 93.25 173 SER A CA 1
ATOM 1351 C C . SER A 1 173 ? -2.466 -7.409 -1.863 1.00 93.25 173 SER A C 1
ATOM 1353 O O . SER A 1 173 ? -1.713 -8.062 -2.574 1.00 93.25 173 SER A O 1
ATOM 1355 N N . ASN A 1 174 ? -2.892 -6.187 -2.211 1.00 95.12 174 ASN A N 1
ATOM 1356 C CA . ASN A 1 174 ? -2.547 -5.492 -3.452 1.00 95.12 174 ASN A CA 1
ATOM 1357 C C . ASN A 1 174 ? -1.513 -4.363 -3.267 1.00 95.12 174 ASN A C 1
ATOM 1359 O O . ASN A 1 174 ? -1.580 -3.325 -3.933 1.00 95.12 174 ASN A O 1
ATOM 1363 N N . PHE A 1 175 ? -0.557 -4.538 -2.350 1.00 92.44 175 PHE A N 1
ATOM 1364 C CA . PHE A 1 175 ? 0.361 -3.469 -1.949 1.00 92.44 175 PHE A CA 1
ATOM 1365 C C . PHE A 1 175 ? 1.196 -2.882 -3.103 1.00 92.44 175 PHE A C 1
ATOM 1367 O O . PHE A 1 175 ? 1.445 -1.679 -3.098 1.00 92.44 175 PHE A O 1
ATOM 1374 N N . MET A 1 176 ? 1.594 -3.663 -4.117 1.00 94.50 176 MET A N 1
ATOM 1375 C CA . MET A 1 176 ? 2.368 -3.125 -5.248 1.00 94.50 176 MET A CA 1
ATOM 1376 C C . MET A 1 176 ? 1.532 -2.175 -6.108 1.00 94.50 176 MET A C 1
ATOM 1378 O O . MET A 1 176 ? 2.014 -1.114 -6.514 1.00 94.50 176 MET A O 1
ATOM 1382 N N . TYR A 1 177 ? 0.260 -2.507 -6.337 1.00 96.62 177 TYR A N 1
ATOM 1383 C CA . TYR A 1 177 ? -0.682 -1.589 -6.975 1.00 96.62 177 TYR A CA 1
ATOM 1384 C C . TYR A 1 177 ? -0.923 -0.352 -6.111 1.00 96.62 177 TYR A C 1
ATOM 1386 O O . TYR A 1 177 ? -0.900 0.763 -6.626 1.00 96.62 177 TYR A O 1
ATOM 1394 N N . LEU A 1 178 ? -1.084 -0.521 -4.798 1.00 95.38 178 LEU A N 1
ATOM 1395 C CA . LEU A 1 178 ? -1.274 0.597 -3.875 1.00 95.38 178 LEU A CA 1
ATOM 1396 C C . LEU A 1 178 ? -0.083 1.566 -3.886 1.00 95.38 178 LEU A C 1
ATOM 1398 O O . LEU A 1 178 ? -0.271 2.779 -3.977 1.00 95.38 178 LEU A O 1
ATOM 1402 N N . ILE A 1 179 ? 1.144 1.047 -3.853 1.00 94.81 179 ILE A N 1
ATOM 1403 C CA . ILE A 1 179 ? 2.367 1.847 -3.957 1.00 94.81 179 ILE A CA 1
ATOM 1404 C C . ILE A 1 179 ? 2.396 2.621 -5.282 1.00 94.81 179 ILE A C 1
ATOM 1406 O O . ILE A 1 179 ? 2.693 3.819 -5.299 1.00 94.81 179 ILE A O 1
ATOM 1410 N N . ARG A 1 180 ? 2.025 1.972 -6.393 1.00 93.38 180 ARG A N 1
ATOM 1411 C CA . ARG A 1 180 ? 1.933 2.637 -7.698 1.00 93.38 180 ARG A CA 1
ATOM 1412 C C . ARG A 1 180 ? 0.859 3.726 -7.703 1.00 93.38 180 ARG A C 1
ATOM 1414 O O . ARG A 1 180 ? 1.096 4.791 -8.268 1.00 93.38 180 ARG A O 1
ATOM 1421 N N . ALA A 1 181 ? -0.274 3.517 -7.031 1.00 94.44 181 ALA A N 1
ATOM 1422 C CA . ALA A 1 181 ? -1.288 4.554 -6.859 1.00 94.44 181 ALA A CA 1
ATOM 1423 C C . ALA A 1 181 ? -0.726 5.764 -6.105 1.00 94.44 181 ALA A C 1
ATOM 1425 O O . ALA A 1 181 ? -0.879 6.891 -6.568 1.00 94.44 181 ALA A O 1
ATOM 1426 N N . PHE A 1 182 ? -0.030 5.551 -4.986 1.00 93.12 182 PHE A N 1
ATOM 1427 C CA . PHE A 1 182 ? 0.611 6.639 -4.248 1.00 93.12 182 PHE A CA 1
ATOM 1428 C C . PHE A 1 182 ? 1.607 7.431 -5.101 1.00 93.12 182 PHE A C 1
ATOM 1430 O O . PHE A 1 182 ? 1.650 8.657 -5.019 1.00 93.12 182 PHE A O 1
ATOM 1437 N N . ASP A 1 183 ? 2.409 6.759 -5.929 1.00 90.44 183 ASP A N 1
ATOM 1438 C CA . ASP A 1 183 ? 3.420 7.450 -6.731 1.00 90.44 183 ASP A CA 1
ATOM 1439 C C . ASP A 1 183 ? 2.834 8.152 -7.962 1.00 90.44 183 ASP A C 1
ATOM 1441 O O . ASP A 1 183 ? 3.237 9.262 -8.315 1.00 90.44 183 ASP A O 1
ATOM 1445 N N . LYS A 1 184 ? 1.865 7.513 -8.624 1.00 88.81 184 LYS A N 1
ATOM 1446 C CA . LYS A 1 184 ? 1.356 7.942 -9.933 1.00 88.81 184 LYS A CA 1
ATOM 1447 C C . LYS A 1 184 ? 0.006 8.668 -9.862 1.00 88.81 184 LYS A C 1
ATOM 1449 O O . LYS A 1 184 ? -0.506 9.082 -10.905 1.00 88.81 184 LYS A O 1
ATOM 1454 N N . ASN A 1 185 ? -0.586 8.830 -8.680 1.00 91.38 185 ASN A N 1
ATOM 1455 C CA . ASN A 1 185 ? -1.823 9.582 -8.457 1.00 91.38 185 ASN A CA 1
ATOM 1456 C C . ASN A 1 185 ? -1.627 10.620 -7.329 1.00 91.38 185 ASN A C 1
ATOM 1458 O O . ASN A 1 185 ? -1.932 10.341 -6.167 1.00 91.38 185 ASN A O 1
ATOM 1462 N N . PRO A 1 186 ? -1.145 11.837 -7.659 1.00 89.50 186 PRO A N 1
ATOM 1463 C CA . PRO A 1 186 ? -0.928 12.900 -6.676 1.00 89.50 186 PRO A CA 1
ATOM 1464 C C . PRO A 1 186 ? -2.192 13.290 -5.908 1.00 89.50 186 PRO A C 1
ATOM 1466 O O . PRO A 1 186 ? -2.110 13.652 -4.738 1.00 89.50 186 PRO A O 1
ATOM 1469 N N . THR A 1 187 ? -3.371 13.212 -6.529 1.00 90.31 187 THR A N 1
ATOM 1470 C CA . THR A 1 187 ? -4.640 13.492 -5.845 1.00 90.31 187 THR A CA 1
ATOM 1471 C C . THR A 1 187 ? -4.894 12.490 -4.721 1.00 90.31 187 THR A C 1
ATOM 1473 O O . THR A 1 187 ? -5.252 12.893 -3.614 1.00 90.31 187 THR A O 1
ATOM 1476 N N . PHE A 1 188 ? -4.650 11.201 -4.975 1.00 93.38 188 PHE A N 1
ATOM 1477 C CA . PHE A 1 188 ? -4.738 10.162 -3.951 1.00 93.38 188 PHE A CA 1
ATOM 1478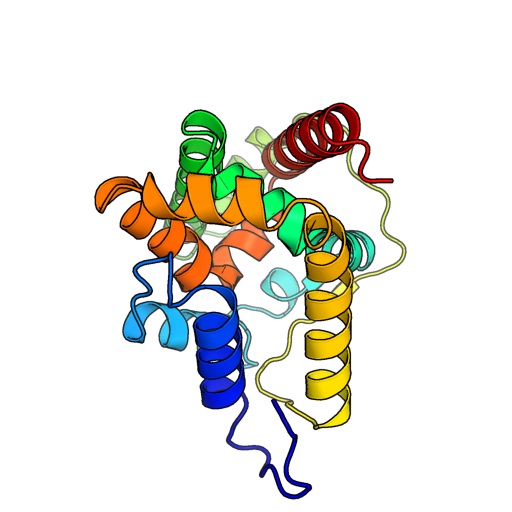 C C . PHE A 1 188 ? -3.687 10.363 -2.852 1.00 93.38 188 PHE A C 1
ATOM 1480 O O . PHE A 1 188 ? -4.053 10.395 -1.679 1.00 93.38 188 PHE A O 1
ATOM 1487 N N . GLU A 1 189 ? -2.417 10.592 -3.209 1.00 93.19 189 GLU A N 1
ATOM 1488 C CA . GLU A 1 189 ? -1.357 10.860 -2.223 1.00 93.19 189 GLU A CA 1
ATOM 1489 C C . GLU A 1 189 ? -1.717 12.046 -1.310 1.00 93.19 189 GLU A C 1
ATOM 1491 O O . GLU A 1 189 ? -1.629 11.949 -0.085 1.00 93.19 189 GLU A O 1
ATOM 1496 N N . ASN A 1 190 ? -2.165 13.159 -1.897 1.00 91.06 190 ASN A N 1
ATOM 1497 C CA . ASN A 1 190 ? -2.540 14.366 -1.162 1.00 91.06 190 ASN A CA 1
ATOM 1498 C C . ASN A 1 190 ? -3.734 14.132 -0.234 1.00 91.06 190 ASN A C 1
ATOM 1500 O O . ASN A 1 190 ? -3.722 14.593 0.910 1.00 91.06 190 ASN A O 1
ATOM 1504 N N . TYR A 1 191 ? -4.745 13.396 -0.703 1.00 92.50 191 TYR A N 1
ATOM 1505 C CA . TYR A 1 191 ? -5.872 13.000 0.135 1.00 92.50 191 TYR A CA 1
ATOM 1506 C C . TYR A 1 191 ? -5.396 12.178 1.336 1.00 92.50 191 TYR A C 1
ATOM 1508 O O . TYR A 1 191 ? -5.725 12.526 2.472 1.00 92.50 191 TYR A O 1
ATOM 1516 N N . VAL A 1 192 ? -4.556 11.162 1.112 1.00 93.81 192 VAL A N 1
ATOM 1517 C CA . VAL A 1 192 ? -4.058 10.320 2.204 1.00 93.81 192 VAL A CA 1
ATOM 1518 C C . VAL A 1 192 ? -3.276 11.128 3.228 1.00 93.81 192 VAL A C 1
ATOM 1520 O O . VAL A 1 192 ? -3.572 11.048 4.419 1.00 93.81 192 VAL A O 1
ATOM 1523 N N . ARG A 1 193 ? -2.351 11.977 2.770 1.00 91.94 193 ARG A N 1
ATOM 1524 C CA . ARG A 1 193 ? -1.592 12.875 3.649 1.00 91.94 193 ARG A CA 1
ATOM 1525 C C . ARG A 1 193 ? -2.506 13.766 4.479 1.00 91.94 193 ARG A C 1
ATOM 1527 O O . ARG A 1 193 ? -2.288 13.892 5.678 1.00 91.94 193 ARG A O 1
ATOM 1534 N N . SER A 1 194 ? -3.552 14.332 3.874 1.00 90.12 194 SER A N 1
ATOM 1535 C CA . SER A 1 194 ? -4.497 15.194 4.592 1.00 90.12 194 SER A CA 1
ATOM 1536 C C . SER A 1 194 ? -5.237 14.457 5.713 1.00 90.12 194 SER A C 1
ATOM 1538 O O . SER A 1 194 ? -5.357 14.987 6.818 1.00 90.12 194 SER A O 1
ATOM 1540 N N . VAL A 1 195 ? -5.670 13.217 5.461 1.00 88.94 195 VAL A N 1
ATOM 1541 C CA . VAL A 1 195 ? -6.347 12.386 6.464 1.00 88.94 195 VAL A CA 1
ATOM 1542 C C . VAL A 1 195 ? -5.376 11.972 7.564 1.00 88.94 195 VAL A C 1
ATOM 1544 O O . VAL A 1 195 ? -5.694 12.142 8.737 1.00 88.94 195 VAL A O 1
ATOM 1547 N N . VAL A 1 196 ? -4.175 11.508 7.212 1.00 89.38 196 VAL A N 1
ATOM 1548 C CA . VAL A 1 196 ? -3.140 11.119 8.183 1.00 89.38 196 VAL A CA 1
ATOM 1549 C C . VAL A 1 196 ? -2.756 12.294 9.080 1.00 89.38 196 VAL A C 1
ATOM 1551 O O . VAL A 1 196 ? -2.722 12.143 10.297 1.00 89.38 196 VAL A O 1
ATOM 1554 N N . THR A 1 197 ? -2.553 13.490 8.517 1.00 87.56 197 THR A N 1
ATOM 1555 C CA . THR A 1 197 ? -2.279 14.699 9.309 1.00 87.56 197 THR A CA 1
ATOM 1556 C C . THR A 1 197 ? -3.435 15.042 10.248 1.00 87.56 197 THR A C 1
ATOM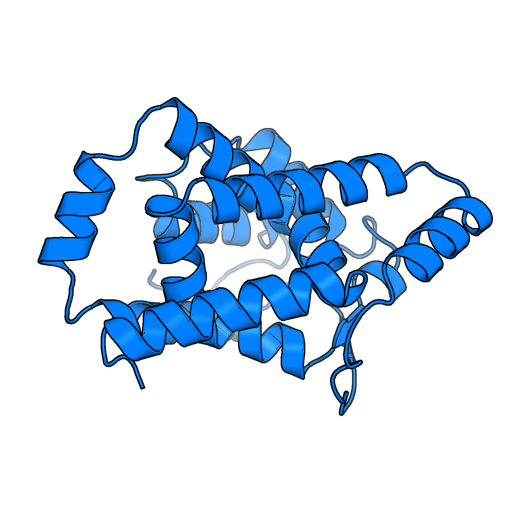 1558 O O . THR A 1 197 ? -3.192 15.416 11.398 1.00 87.56 197 THR A O 1
ATOM 1561 N N . ALA A 1 198 ? -4.687 14.901 9.801 1.00 84.44 198 ALA A N 1
ATOM 1562 C CA . ALA A 1 198 ? -5.849 15.136 10.655 1.00 84.44 198 ALA A CA 1
ATOM 1563 C C . ALA A 1 198 ? -5.938 14.114 11.803 1.00 84.44 198 ALA A C 1
ATOM 1565 O O . ALA A 1 198 ? -6.181 14.500 12.945 1.00 84.44 198 ALA A O 1
ATOM 1566 N N . VAL A 1 199 ? -5.689 12.831 11.524 1.00 78.75 199 VAL A N 1
ATOM 1567 C CA . VAL A 1 199 ? -5.677 11.761 12.535 1.00 78.75 199 VAL A CA 1
ATOM 1568 C C . VAL A 1 199 ? -4.544 11.973 13.539 1.00 78.75 199 VAL A C 1
ATOM 1570 O O . VAL A 1 199 ? -4.803 11.982 14.740 1.00 78.75 199 VAL A O 1
ATOM 1573 N N . GLY A 1 200 ? -3.318 12.226 13.070 1.00 73.12 200 GLY A N 1
ATOM 1574 C CA . GLY A 1 200 ? -2.170 12.494 13.940 1.00 73.12 200 GLY A CA 1
ATOM 1575 C C . GLY A 1 200 ? -2.399 13.703 14.851 1.00 73.12 200 GLY A C 1
ATOM 1576 O O . GLY A 1 200 ? -2.203 13.611 16.062 1.00 73.12 200 GLY A O 1
ATOM 1577 N N . SER A 1 201 ? -2.941 14.798 14.301 1.00 77.38 201 SER A N 1
ATOM 1578 C CA . SER A 1 201 ? -3.281 16.002 15.079 1.00 77.38 201 SER A CA 1
ATOM 1579 C C . SER A 1 201 ? -4.331 15.728 16.160 1.00 77.38 201 SER A C 1
ATOM 1581 O O . SER A 1 201 ? -4.212 16.239 17.272 1.00 77.38 201 SER A O 1
ATOM 1583 N N . ASN A 1 202 ? -5.350 14.920 15.850 1.00 70.19 202 ASN A N 1
ATOM 1584 C CA . ASN A 1 202 ? -6.423 14.590 16.790 1.00 70.19 202 ASN A CA 1
ATOM 1585 C C . ASN A 1 202 ? -5.964 13.645 17.910 1.00 70.19 202 ASN A C 1
ATOM 1587 O O . ASN A 1 202 ? -6.474 13.737 19.024 1.00 70.19 202 ASN A O 1
ATOM 1591 N N . LEU A 1 203 ? -5.009 12.757 17.623 1.00 66.88 203 LEU A N 1
ATOM 1592 C CA . LEU A 1 203 ? -4.463 11.802 18.591 1.00 66.88 203 LEU A CA 1
ATOM 1593 C C . LEU A 1 203 ? -3.256 12.355 19.365 1.00 66.88 203 LEU A C 1
ATOM 1595 O O . LEU A 1 203 ? -2.788 11.717 20.299 1.00 66.88 203 LEU A O 1
ATOM 1599 N N . GLY A 1 204 ? -2.736 13.533 19.005 1.00 64.06 204 GLY A N 1
ATOM 1600 C CA . GLY A 1 204 ? -1.504 14.065 19.598 1.00 64.06 204 GLY A CA 1
ATOM 1601 C C . GLY A 1 204 ? -0.260 13.243 19.243 1.00 64.06 204 GLY A C 1
ATOM 1602 O O . GLY A 1 204 ? 0.730 13.284 19.972 1.00 64.06 204 GLY A O 1
ATOM 1603 N N . ILE A 1 205 ? -0.317 12.493 18.139 1.00 64.88 205 ILE A N 1
ATOM 1604 C CA . ILE A 1 205 ? 0.818 11.758 17.583 1.00 64.88 205 ILE A CA 1
ATOM 1605 C C . ILE A 1 205 ? 1.662 12.779 16.811 1.00 64.88 205 ILE A C 1
ATOM 1607 O O . ILE A 1 205 ? 1.183 13.362 15.836 1.00 64.88 205 ILE A O 1
ATOM 1611 N N . ALA A 1 206 ? 2.878 13.035 17.302 1.00 52.91 206 ALA A N 1
ATOM 1612 C CA . ALA A 1 206 ? 3.854 13.951 16.708 1.00 52.91 206 ALA A CA 1
ATOM 1613 C C . ALA A 1 206 ? 4.872 13.210 15.835 1.00 52.91 206 ALA A C 1
ATOM 1615 O O . ALA A 1 206 ? 5.271 12.086 16.220 1.00 52.91 206 ALA A O 1
#

Radius of gyration: 16.86 Å; chains: 1; bounding box: 38×38×49 Å